Protein AF-A0A932JIT7-F1 (afdb_monomer_lite)

Structure (mmCIF, N/CA/C/O backbone):
data_AF-A0A932JIT7-F1
#
_entry.id   AF-A0A932JIT7-F1
#
loop_
_atom_site.group_PDB
_atom_site.id
_atom_site.type_symbol
_atom_site.label_atom_id
_atom_site.label_alt_id
_atom_site.label_comp_id
_atom_site.label_asym_id
_atom_site.label_entity_id
_atom_site.label_seq_id
_atom_site.pdbx_PDB_ins_code
_atom_site.Cartn_x
_atom_site.Cartn_y
_atom_site.Cartn_z
_atom_site.occupancy
_atom_site.B_iso_or_equiv
_atom_site.auth_seq_id
_atom_site.auth_comp_id
_atom_site.auth_asym_id
_atom_site.auth_atom_id
_atom_site.pdbx_PDB_model_num
ATOM 1 N N . ILE A 1 1 ? -23.207 15.702 46.914 1.00 56.16 1 ILE A N 1
ATOM 2 C CA . ILE A 1 1 ? -24.362 15.352 46.054 1.00 56.16 1 ILE A CA 1
ATOM 3 C C . ILE A 1 1 ? -25.581 15.751 46.853 1.00 56.16 1 ILE A C 1
ATOM 5 O O . ILE A 1 1 ? -25.692 15.293 47.988 1.00 56.16 1 ILE A O 1
ATOM 9 N N . ASP A 1 2 ? -26.406 16.644 46.310 1.00 65.69 2 ASP A N 1
ATOM 10 C CA . ASP A 1 2 ? -27.644 17.077 46.960 1.00 65.69 2 ASP A CA 1
ATOM 11 C C . ASP A 1 2 ? -28.546 15.870 47.266 1.00 65.69 2 ASP A C 1
ATOM 13 O O . ASP A 1 2 ? -28.471 14.859 46.562 1.00 65.69 2 ASP A O 1
ATOM 17 N N . PRO A 1 3 ? -29.384 15.928 48.313 1.00 73.50 3 PRO A N 1
ATOM 18 C CA . PRO A 1 3 ? -30.287 14.833 48.638 1.00 73.50 3 PRO A CA 1
ATOM 19 C C . PRO A 1 3 ? -31.198 14.494 47.449 1.00 73.50 3 PRO A C 1
ATOM 21 O O . PRO A 1 3 ? -31.881 15.358 46.900 1.00 73.50 3 PRO A O 1
ATOM 24 N N . ILE A 1 4 ? -31.223 13.214 47.073 1.00 81.94 4 ILE A N 1
ATOM 25 C CA . ILE A 1 4 ? -32.018 12.703 45.949 1.00 81.94 4 ILE A CA 1
ATOM 26 C C . ILE A 1 4 ? -33.285 12.059 46.506 1.00 81.94 4 ILE A C 1
ATOM 28 O O . ILE A 1 4 ? -33.237 11.294 47.470 1.00 81.94 4 ILE A O 1
ATOM 32 N N . THR A 1 5 ? -34.428 12.346 45.889 1.00 85.00 5 THR A N 1
ATOM 33 C CA . THR A 1 5 ? -35.681 11.637 46.172 1.00 85.00 5 THR A CA 1
ATOM 34 C C . THR A 1 5 ? -35.945 10.651 45.051 1.00 85.00 5 THR A C 1
ATOM 36 O O . THR A 1 5 ? -36.038 11.069 43.905 1.00 85.00 5 THR A O 1
ATOM 39 N N . ILE A 1 6 ? -36.078 9.368 45.388 1.00 83.62 6 ILE A N 1
ATOM 40 C CA . ILE A 1 6 ? -36.424 8.314 44.429 1.00 83.62 6 ILE A CA 1
ATOM 41 C C . ILE A 1 6 ? -37.890 7.939 44.629 1.00 83.62 6 ILE A C 1
ATOM 43 O O . ILE A 1 6 ? -38.277 7.431 45.691 1.00 83.62 6 ILE A O 1
ATOM 47 N N . LEU A 1 7 ? -38.716 8.188 43.619 1.00 87.62 7 LEU A N 1
ATOM 48 C CA . LEU A 1 7 ? -40.130 7.834 43.608 1.00 87.62 7 LEU A CA 1
ATOM 49 C C . LEU A 1 7 ? -40.313 6.314 43.537 1.00 87.62 7 LEU A C 1
ATOM 51 O O . LEU A 1 7 ? -39.425 5.568 43.132 1.00 87.62 7 LEU A O 1
ATOM 55 N N . THR A 1 8 ? -41.479 5.825 43.954 1.00 82.94 8 THR A N 1
ATOM 56 C CA . THR A 1 8 ? -41.799 4.392 43.903 1.00 82.94 8 THR A CA 1
ATOM 57 C C . THR A 1 8 ? -41.650 3.845 42.481 1.00 82.94 8 THR A C 1
ATOM 59 O O . THR A 1 8 ? -42.226 4.393 41.545 1.00 82.94 8 THR A O 1
ATOM 62 N N . ASN A 1 9 ? -40.904 2.743 42.333 1.00 79.19 9 ASN A N 1
ATOM 63 C CA . ASN A 1 9 ? -40.548 2.095 41.062 1.00 79.19 9 ASN A CA 1
ATOM 64 C C . ASN A 1 9 ? -39.703 2.926 40.085 1.00 79.19 9 ASN A C 1
ATOM 66 O O . ASN A 1 9 ? -39.448 2.456 38.975 1.00 79.19 9 ASN A O 1
ATOM 70 N N . GLU A 1 10 ? -39.233 4.107 40.479 1.00 82.81 10 GLU A N 1
ATOM 71 C CA . GLU A 1 10 ? -38.312 4.889 39.663 1.00 82.81 10 GLU A CA 1
ATOM 72 C C . GLU A 1 10 ? -36.955 4.183 39.549 1.00 82.81 10 GLU A C 1
ATOM 74 O O . GLU A 1 10 ? -36.464 3.591 40.516 1.00 82.81 10 GLU A O 1
ATOM 79 N N . LEU A 1 11 ? -36.376 4.242 38.347 1.00 78.69 11 LEU A N 1
ATOM 80 C CA . LEU A 1 11 ? -35.044 3.741 38.030 1.00 78.69 11 LEU A CA 1
ATOM 81 C C . LEU A 1 11 ? -34.117 4.924 37.784 1.00 78.69 11 LEU A C 1
ATOM 83 O O . LEU A 1 11 ? -34.310 5.670 36.826 1.00 78.69 11 LEU A O 1
ATOM 87 N N . ILE A 1 12 ? -33.087 5.057 38.613 1.00 82.06 12 ILE A N 1
ATOM 88 C CA . ILE A 1 12 ? -32.042 6.063 38.428 1.00 82.06 12 ILE A CA 1
ATOM 89 C C . ILE A 1 12 ? -30.776 5.359 37.933 1.00 82.06 12 ILE A C 1
ATOM 91 O O . ILE A 1 12 ? -30.294 4.453 38.619 1.00 82.06 12 ILE A O 1
ATOM 95 N N . PRO A 1 13 ? -30.230 5.722 36.760 1.00 79.69 13 PRO A N 1
ATOM 96 C CA . PRO A 1 13 ? -28.989 5.135 36.272 1.00 79.69 13 PRO A CA 1
ATOM 97 C C . PRO A 1 13 ? -27.811 5.567 37.154 1.00 79.69 13 PRO A C 1
ATOM 99 O O . PRO A 1 13 ? -27.634 6.751 37.427 1.00 79.69 13 PRO A O 1
ATOM 102 N N . LEU A 1 14 ? -27.003 4.598 37.584 1.00 79.38 14 LEU A N 1
ATOM 103 C CA . LEU A 1 14 ? -25.716 4.836 38.246 1.00 79.38 14 LEU A CA 1
ATOM 104 C C . LEU A 1 14 ? -24.540 4.684 37.287 1.00 79.38 14 LEU A C 1
ATOM 106 O O . LEU A 1 14 ? -23.549 5.397 37.412 1.00 79.38 14 LEU A O 1
ATOM 110 N N . LEU A 1 15 ? -24.640 3.735 36.356 1.00 79.94 15 LEU A N 1
ATOM 111 C CA . LEU A 1 15 ? -23.608 3.446 35.370 1.00 79.94 15 LEU A CA 1
ATOM 112 C C . LEU A 1 15 ? -24.259 2.994 34.063 1.00 79.94 15 LEU A C 1
ATOM 114 O O . LEU A 1 15 ? -25.175 2.169 34.080 1.00 79.94 15 LEU A O 1
ATOM 118 N N . ASP A 1 16 ? -23.754 3.510 32.947 1.00 79.25 16 ASP A N 1
ATOM 119 C CA . ASP A 1 16 ? -24.083 3.063 31.596 1.00 79.25 16 ASP A CA 1
ATOM 120 C C . ASP A 1 16 ? -22.784 2.773 30.848 1.00 79.25 16 ASP A C 1
ATOM 122 O O . ASP A 1 16 ? -21.983 3.674 30.608 1.00 79.25 16 ASP A O 1
ATOM 126 N N . THR A 1 17 ? -22.564 1.504 30.522 1.00 71.75 17 THR A N 1
ATOM 127 C CA . THR A 1 17 ? -21.383 1.033 29.797 1.00 71.75 17 THR A CA 1
ATOM 128 C C . THR A 1 17 ? -21.705 0.623 28.367 1.00 71.75 17 THR A C 1
ATOM 130 O O . THR A 1 17 ? -20.862 0.026 27.705 1.00 71.75 17 THR A O 1
ATOM 133 N N . SER A 1 18 ? -22.899 0.945 27.860 1.00 72.88 18 SER A N 1
ATOM 134 C CA . SER A 1 18 ? -23.340 0.537 26.518 1.00 72.88 18 SER A CA 1
ATOM 135 C C . SER A 1 18 ? -22.391 0.940 25.379 1.00 72.88 18 SER A C 1
ATOM 137 O O . SER A 1 18 ? -22.376 0.263 24.358 1.00 72.88 18 SER A O 1
ATOM 139 N N . SER A 1 19 ? -21.571 1.982 25.553 1.00 69.38 19 SER A N 1
ATOM 140 C CA . SER A 1 19 ? -20.552 2.412 24.583 1.00 69.38 19 SER A CA 1
ATOM 141 C C . SER A 1 19 ? -19.166 1.780 24.766 1.00 69.38 19 SER A C 1
ATOM 143 O O . SER A 1 19 ? -18.303 1.979 23.918 1.00 69.38 19 SER A O 1
ATOM 145 N N . ILE A 1 20 ? -18.927 1.072 25.873 1.00 64.25 20 ILE A N 1
ATOM 146 C CA . ILE A 1 20 ? -17.602 0.552 26.266 1.00 64.25 20 ILE A CA 1
ATOM 147 C C . ILE A 1 20 ? -17.605 -0.984 26.328 1.00 64.25 20 ILE A C 1
ATOM 149 O O . ILE A 1 20 ? -16.555 -1.611 26.239 1.00 64.25 20 ILE A O 1
ATOM 153 N N . GLY A 1 21 ? -18.783 -1.600 26.450 1.00 72.75 21 GLY A N 1
ATOM 154 C CA . GLY A 1 21 ? -18.964 -3.047 26.399 1.00 72.75 21 GLY A CA 1
ATOM 155 C C . GLY A 1 21 ? -19.732 -3.599 27.595 1.00 72.75 21 GLY A C 1
ATOM 156 O O . GLY A 1 21 ? -20.295 -2.869 28.419 1.00 72.75 21 GLY A O 1
ATOM 157 N N . ASN A 1 22 ? -19.757 -4.926 27.680 1.00 79.94 22 ASN A N 1
ATOM 158 C CA . ASN A 1 22 ? -20.476 -5.653 28.719 1.00 79.94 22 ASN A CA 1
ATOM 159 C C . ASN A 1 22 ? -19.552 -5.971 29.898 1.00 79.94 22 ASN A C 1
ATOM 161 O O . ASN A 1 22 ? -18.419 -6.417 29.721 1.00 79.94 22 ASN A O 1
ATOM 165 N N . LEU A 1 23 ? -20.050 -5.786 31.116 1.00 77.94 23 LEU A N 1
ATOM 166 C CA . LEU A 1 23 ? -19.385 -6.248 32.330 1.00 77.94 23 LEU A CA 1
ATOM 167 C C . LEU A 1 23 ? -19.520 -7.776 32.420 1.00 77.94 23 LEU A C 1
ATOM 169 O O . LEU A 1 23 ? -20.585 -8.310 32.115 1.00 77.94 23 LEU A O 1
ATOM 173 N N . THR A 1 24 ? -18.450 -8.467 32.824 1.00 76.56 24 THR A N 1
ATOM 174 C CA . THR A 1 24 ? -18.420 -9.905 33.173 1.00 76.56 24 THR A CA 1
ATOM 175 C C . THR A 1 24 ? -18.514 -10.143 34.671 1.00 76.56 24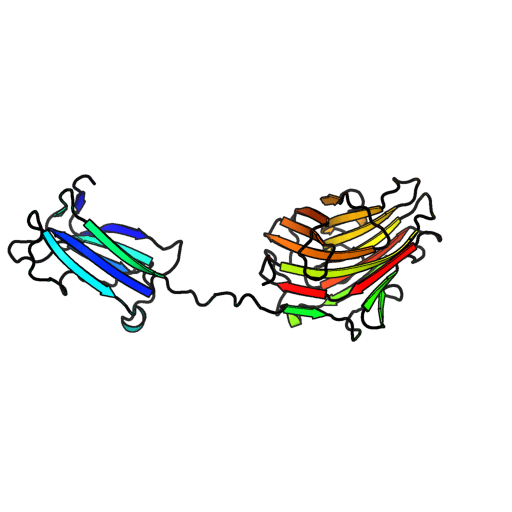 THR A C 1
ATOM 177 O O . THR A 1 24 ? -18.965 -11.205 35.098 1.00 76.56 24 THR A O 1
ATOM 180 N N . SER A 1 25 ? -18.143 -9.140 35.464 1.00 77.88 25 SER A N 1
ATOM 181 C CA . SER A 1 25 ? -18.375 -9.118 36.902 1.00 77.88 25 SER A CA 1
ATOM 182 C C . SER A 1 25 ? -18.680 -7.706 37.382 1.00 77.88 25 SER A C 1
ATOM 184 O O . SER A 1 25 ? -18.217 -6.720 36.802 1.00 77.88 25 SER A O 1
ATOM 186 N N . VAL A 1 26 ? -19.466 -7.616 38.449 1.00 78.75 26 VAL A N 1
ATOM 187 C CA . VAL A 1 26 ? -19.819 -6.364 39.121 1.00 78.75 26 VAL A CA 1
ATOM 188 C C . VAL A 1 26 ? -19.795 -6.612 40.615 1.00 78.75 26 VAL A C 1
ATOM 190 O O . VAL A 1 26 ? -20.398 -7.568 41.087 1.00 78.75 26 VAL A O 1
ATOM 193 N N . SER A 1 27 ? -19.142 -5.734 41.362 1.00 80.88 27 SER A N 1
ATOM 194 C CA . SER A 1 27 ? -19.243 -5.642 42.810 1.00 80.88 27 SER A CA 1
ATOM 195 C C . SER A 1 27 ? -19.750 -4.262 43.194 1.00 80.88 27 SER A C 1
ATOM 197 O O . SER A 1 27 ? -19.338 -3.238 42.641 1.00 80.88 27 SER A O 1
ATOM 199 N N . VAL A 1 28 ? -20.677 -4.252 44.140 1.00 79.88 28 VAL A N 1
ATOM 200 C CA . VAL A 1 28 ? -21.346 -3.062 44.636 1.00 79.88 28 VAL A CA 1
ATOM 201 C C . VAL A 1 28 ? -21.129 -2.986 46.133 1.00 79.88 28 VAL A C 1
ATOM 203 O O . VAL A 1 28 ? -21.305 -3.971 46.843 1.00 79.88 28 VAL A O 1
ATOM 206 N N . THR A 1 29 ? -20.780 -1.804 46.627 1.00 80.56 29 THR A N 1
ATOM 207 C CA . THR A 1 29 ? -20.814 -1.493 48.058 1.00 80.56 29 THR A CA 1
ATOM 208 C C . THR A 1 29 ? -21.541 -0.175 48.263 1.00 80.56 29 THR A C 1
ATOM 210 O O . THR A 1 29 ? -21.173 0.827 47.657 1.00 80.56 29 THR A O 1
ATOM 213 N N . ALA A 1 30 ? -22.580 -0.151 49.094 1.00 78.19 30 ALA A N 1
ATOM 214 C CA . ALA A 1 30 ? -23.419 1.028 49.280 1.00 78.19 30 ALA A CA 1
ATOM 215 C C . ALA A 1 30 ? -23.887 1.209 50.727 1.00 78.19 30 ALA A C 1
ATOM 217 O O . ALA A 1 30 ? -24.201 0.239 51.407 1.00 78.19 30 ALA A O 1
ATOM 218 N N . ASN A 1 31 ? -24.024 2.463 51.166 1.00 78.94 31 ASN A N 1
ATOM 219 C CA . ASN A 1 31 ? -24.672 2.811 52.437 1.00 78.94 31 ASN A CA 1
ATOM 220 C C . ASN A 1 31 ? -26.077 3.355 52.169 1.00 78.94 31 ASN A C 1
ATOM 222 O O . ASN A 1 31 ? -26.249 4.551 51.949 1.00 78.94 31 ASN A O 1
ATOM 226 N N . LEU A 1 32 ? -27.087 2.487 52.154 1.00 78.25 32 LEU A N 1
ATOM 227 C CA . LEU A 1 32 ? -28.440 2.844 51.711 1.00 78.25 32 LEU A CA 1
ATOM 228 C C . LEU A 1 32 ? -29.384 3.126 52.889 1.00 78.25 32 LEU A C 1
ATOM 230 O O . LEU A 1 32 ? -29.253 2.483 53.928 1.00 78.25 32 LEU A O 1
ATOM 234 N N . PRO A 1 33 ? -30.375 4.028 52.750 1.00 76.75 33 PRO A N 1
ATOM 235 C CA . PRO A 1 33 ? -31.429 4.190 53.750 1.00 76.75 33 PRO A CA 1
ATOM 236 C C . PRO A 1 33 ? -32.161 2.869 54.015 1.00 76.75 33 PRO A C 1
ATOM 238 O O . PRO A 1 33 ? -32.627 2.210 53.076 1.00 76.75 33 PRO A O 1
ATOM 241 N N . CYS A 1 34 ? -32.309 2.507 55.287 1.00 74.19 34 CYS A N 1
ATOM 242 C CA . CYS A 1 34 ? -33.070 1.330 55.690 1.00 74.19 34 CYS A CA 1
ATOM 243 C C . CYS A 1 34 ? -34.268 1.667 56.573 1.00 74.19 34 CYS A C 1
ATOM 245 O O . CYS A 1 34 ? -34.422 2.778 57.082 1.00 74.19 34 CYS A O 1
ATOM 247 N N . ASP A 1 35 ? -35.196 0.721 56.661 1.00 72.12 35 ASP A N 1
ATOM 248 C CA . ASP A 1 35 ? -36.355 0.830 57.534 1.00 72.12 35 ASP A CA 1
ATOM 249 C C . ASP A 1 35 ? -36.046 0.409 58.982 1.00 72.12 35 ASP A C 1
ATOM 251 O O . ASP A 1 35 ? -34.917 0.090 59.355 1.00 72.12 35 ASP A O 1
ATOM 255 N N . THR A 1 36 ? -37.078 0.408 59.826 1.00 69.19 36 THR A N 1
ATOM 256 C CA . THR A 1 36 ? -36.990 -0.011 61.233 1.00 69.19 36 THR A CA 1
ATOM 257 C C . THR A 1 36 ? -36.647 -1.490 61.413 1.00 69.19 36 THR A C 1
ATOM 259 O O . THR A 1 36 ? -36.262 -1.891 62.508 1.00 69.19 36 THR A O 1
ATOM 262 N N . SER A 1 37 ? -36.789 -2.291 60.357 1.00 67.69 37 SER A N 1
ATOM 263 C CA . SER A 1 37 ? -36.413 -3.704 60.297 1.00 67.69 37 SER A CA 1
ATOM 264 C C . SER A 1 37 ? -35.006 -3.900 59.719 1.00 67.69 37 SER A C 1
ATOM 266 O O . SER A 1 37 ? -34.580 -5.036 59.532 1.00 67.69 37 SER A O 1
ATOM 268 N N . ASN A 1 38 ? -34.277 -2.802 59.487 1.00 65.19 38 ASN A N 1
ATOM 269 C CA . ASN A 1 38 ? -32.959 -2.745 58.865 1.00 65.19 38 ASN A CA 1
ATOM 270 C C . ASN A 1 38 ? -32.905 -3.331 57.444 1.00 65.19 38 ASN A C 1
ATOM 272 O O . ASN A 1 38 ? -31.854 -3.783 56.996 1.00 65.19 38 ASN A O 1
ATOM 276 N N . VAL A 1 39 ? -34.021 -3.299 56.716 1.00 67.69 39 VAL A N 1
ATOM 277 C CA . VAL A 1 39 ? -34.068 -3.722 55.314 1.00 67.69 39 VAL A CA 1
ATOM 278 C C . VAL A 1 39 ? -33.879 -2.493 54.418 1.00 67.69 39 VAL A C 1
ATOM 280 O O . VAL A 1 39 ? -34.538 -1.467 54.639 1.00 67.69 39 VAL A O 1
ATOM 283 N N . PRO A 1 40 ? -32.991 -2.538 53.405 1.00 68.12 40 PRO A N 1
ATOM 284 C CA . PRO A 1 40 ? -32.869 -1.454 52.437 1.00 68.12 40 PRO A CA 1
ATOM 285 C C . PRO A 1 40 ? -34.192 -1.227 51.694 1.00 68.12 40 PRO A C 1
ATOM 287 O O . PRO A 1 40 ? -34.761 -2.150 51.115 1.00 68.12 40 PRO A O 1
ATOM 290 N N . LYS A 1 41 ? -34.673 0.022 51.641 1.00 71.75 41 LYS A N 1
ATOM 291 C CA . LYS A 1 41 ? -35.865 0.376 50.829 1.00 71.75 41 LYS A CA 1
ATOM 292 C C . LYS A 1 41 ? -35.559 0.474 49.330 1.00 71.75 41 LYS A C 1
ATOM 294 O O . LYS A 1 41 ? -36.452 0.591 48.487 1.00 71.75 41 LYS A O 1
ATOM 299 N N . ILE A 1 42 ? -34.273 0.451 49.009 1.00 74.94 42 ILE A N 1
ATOM 300 C CA . ILE A 1 42 ? -33.711 0.655 47.689 1.00 74.94 42 ILE A CA 1
ATOM 301 C C . ILE A 1 42 ? -32.949 -0.605 47.277 1.00 74.94 42 ILE A C 1
ATOM 303 O O . ILE A 1 42 ? -32.165 -1.141 48.063 1.00 74.94 42 ILE A O 1
ATOM 307 N N . LYS A 1 43 ? -33.145 -1.024 46.025 1.00 75.94 43 LYS A N 1
ATOM 308 C CA . LYS A 1 43 ? -32.378 -2.083 45.366 1.00 75.94 43 LYS A CA 1
ATOM 309 C C . LYS A 1 43 ? -31.413 -1.506 44.342 1.00 75.94 43 LYS A C 1
ATOM 311 O O . LYS A 1 43 ? -31.743 -0.531 43.670 1.00 75.94 43 LYS A O 1
ATOM 316 N N . ILE A 1 44 ? -30.242 -2.120 44.212 1.00 74.81 44 ILE A N 1
ATOM 317 C CA . ILE A 1 44 ? -29.312 -1.855 43.111 1.00 74.81 44 ILE A CA 1
ATOM 318 C C . ILE A 1 44 ? -29.482 -2.987 42.115 1.00 74.81 44 ILE A C 1
ATOM 320 O O . ILE A 1 44 ? -29.367 -4.138 42.497 1.00 74.81 44 ILE A O 1
ATOM 324 N N . ILE A 1 45 ? -29.799 -2.662 40.867 1.00 75.62 45 ILE A N 1
ATOM 325 C CA . ILE A 1 45 ? -30.125 -3.629 39.821 1.00 75.62 45 ILE A CA 1
ATOM 326 C C . ILE A 1 45 ? -29.104 -3.477 38.702 1.00 75.62 45 ILE A C 1
ATOM 328 O O . ILE A 1 45 ? -28.906 -2.375 38.197 1.00 75.62 45 ILE A O 1
ATOM 332 N N . ALA A 1 46 ? -28.497 -4.580 38.281 1.00 73.06 46 ALA A N 1
ATOM 333 C CA . ALA A 1 46 ? -27.609 -4.631 37.125 1.00 73.06 46 ALA A CA 1
ATOM 334 C C . ALA A 1 46 ? -28.277 -5.429 35.993 1.00 73.06 46 ALA A C 1
ATOM 336 O O . ALA A 1 46 ? -28.890 -6.456 36.270 1.00 73.06 46 ALA A O 1
ATOM 337 N N . GLY A 1 47 ? -28.200 -4.967 34.741 1.00 71.25 47 GLY A N 1
ATOM 338 C CA . GLY A 1 47 ? -28.834 -5.653 33.605 1.00 71.25 47 GLY A CA 1
ATOM 339 C C . GLY A 1 47 ? -28.674 -4.942 32.257 1.00 71.25 47 GLY A C 1
ATOM 340 O O . GLY A 1 47 ? -27.771 -4.119 32.089 1.00 71.25 47 GLY A O 1
ATOM 341 N N . ILE A 1 48 ? -29.563 -5.269 31.307 1.00 66.38 48 ILE A N 1
ATOM 342 C CA . ILE A 1 48 ? -29.641 -4.677 29.958 1.00 66.38 48 ILE A CA 1
ATOM 343 C C . ILE A 1 48 ? -30.875 -3.774 29.860 1.00 66.38 48 ILE A C 1
ATOM 345 O O . ILE A 1 48 ? -31.937 -4.077 30.412 1.00 66.38 48 ILE A O 1
ATOM 349 N N . LEU A 1 49 ? -30.763 -2.664 29.127 1.00 56.69 49 LEU A N 1
ATOM 350 C CA . LEU A 1 49 ? -31.893 -1.779 28.849 1.00 56.69 49 LEU A CA 1
ATOM 351 C C . LEU A 1 49 ? -33.060 -2.548 28.195 1.00 56.69 49 LEU A C 1
ATOM 353 O O . LEU A 1 49 ? -32.895 -3.168 27.151 1.00 56.69 49 LEU A O 1
ATOM 357 N N . GLY A 1 50 ? -34.246 -2.494 28.808 1.00 56.66 50 GLY A N 1
ATOM 358 C CA . GLY A 1 50 ? -35.459 -3.152 28.300 1.00 56.66 50 GLY A CA 1
ATOM 359 C C . GLY A 1 50 ? -35.685 -4.585 28.796 1.00 56.66 50 GLY A C 1
ATOM 360 O O . GLY A 1 50 ? -36.780 -5.109 28.607 1.00 56.66 50 GLY A O 1
ATOM 361 N N . ASN A 1 51 ? -34.713 -5.192 29.488 1.00 59.22 51 ASN A N 1
ATOM 362 C CA . ASN A 1 51 ? -34.869 -6.491 30.141 1.00 59.22 51 ASN A CA 1
ATOM 363 C C . ASN A 1 51 ? -34.270 -6.435 31.556 1.00 59.22 51 ASN A C 1
ATOM 365 O O . ASN A 1 51 ? -33.092 -6.713 31.775 1.00 59.22 51 ASN A O 1
ATOM 369 N N . THR A 1 52 ? -35.074 -6.002 32.531 1.00 54.31 52 THR A N 1
ATOM 370 C CA . THR A 1 52 ? -34.649 -5.918 33.935 1.00 54.31 52 THR A CA 1
ATOM 371 C C . THR A 1 52 ? -34.739 -7.291 34.600 1.00 54.31 52 THR A C 1
ATOM 373 O O . THR A 1 52 ? -35.653 -7.549 35.385 1.00 54.31 52 THR A O 1
ATOM 376 N N . THR A 1 53 ? -33.809 -8.190 34.298 1.00 57.59 53 THR A N 1
ATOM 377 C CA . THR A 1 53 ? -33.502 -9.305 35.202 1.00 57.59 53 THR A CA 1
ATOM 378 C C . THR A 1 53 ? -32.776 -8.736 36.420 1.00 57.59 53 THR A C 1
ATOM 380 O O . THR A 1 53 ? -31.749 -8.082 36.270 1.00 57.59 53 THR A O 1
ATOM 383 N N . ASN A 1 54 ? -33.328 -8.915 37.624 1.00 61.06 54 ASN A N 1
ATOM 384 C CA . ASN A 1 54 ? -32.654 -8.505 38.860 1.00 61.06 54 ASN A CA 1
ATOM 385 C C . ASN A 1 54 ? -31.489 -9.461 39.115 1.00 61.06 54 ASN A C 1
ATOM 387 O O . ASN A 1 54 ? -31.738 -10.635 39.376 1.00 61.06 54 ASN A O 1
ATOM 391 N N . VAL A 1 55 ? -30.252 -8.973 39.030 1.00 59.28 55 VAL A N 1
ATOM 392 C CA . VAL A 1 55 ? -29.068 -9.821 39.258 1.00 59.28 55 VAL A CA 1
ATOM 393 C C . VAL A 1 55 ? -28.365 -9.514 40.578 1.00 59.28 55 VAL A C 1
ATOM 395 O O . VAL A 1 55 ? -27.861 -10.420 41.223 1.00 59.28 55 VAL A O 1
ATOM 398 N N . ILE A 1 56 ? -28.376 -8.250 40.997 1.00 64.38 56 ILE A N 1
ATOM 399 C CA . ILE A 1 56 ? -27.925 -7.813 42.322 1.00 64.38 56 ILE A CA 1
ATOM 400 C C . ILE A 1 56 ? -29.196 -7.532 43.120 1.00 64.38 56 ILE A C 1
ATOM 402 O O . ILE A 1 56 ? -30.070 -6.802 42.642 1.00 64.38 56 ILE A O 1
ATOM 406 N N . ASP A 1 57 ? -29.358 -8.148 44.289 1.00 63.38 57 ASP A N 1
ATOM 407 C CA . ASP A 1 57 ? -30.511 -7.904 45.157 1.00 63.38 57 ASP A CA 1
ATOM 408 C C . ASP A 1 57 ? -30.024 -7.534 46.551 1.00 63.38 57 ASP A C 1
ATOM 410 O O . ASP A 1 57 ? -29.573 -8.369 47.326 1.00 63.38 57 ASP A O 1
ATOM 414 N N . SER A 1 58 ? -30.202 -6.264 46.915 1.00 59.22 58 SER A N 1
ATOM 415 C CA . SER A 1 58 ? -29.758 -5.760 48.213 1.00 59.22 58 SER A CA 1
ATOM 416 C C . SER A 1 58 ? -30.460 -6.332 49.436 1.00 59.22 58 SER A C 1
ATOM 418 O O . SER A 1 58 ? -30.109 -5.979 50.562 1.00 59.22 58 SER A O 1
ATOM 420 N N . SER A 1 59 ? -31.426 -7.227 49.236 1.00 57.94 59 SER A N 1
ATOM 421 C CA . SER A 1 59 ? -32.073 -7.967 50.313 1.00 57.94 59 SER A CA 1
ATOM 422 C C . SER A 1 59 ? -31.327 -9.229 50.773 1.00 57.94 59 SER A C 1
ATOM 424 O O . SER A 1 59 ? -31.668 -9.717 51.850 1.00 57.94 59 SER A O 1
ATOM 426 N N . SER A 1 60 ? -30.326 -9.747 50.038 1.00 53.94 60 SER A N 1
ATOM 427 C CA . SER A 1 60 ? -29.604 -10.982 50.417 1.00 53.94 60 SER A CA 1
ATOM 428 C C . SER A 1 60 ? -28.391 -10.765 51.326 1.00 53.94 60 SER A C 1
ATOM 430 O O . SER A 1 60 ? -28.169 -11.573 52.225 1.00 53.94 60 SER A O 1
ATOM 432 N N . ASP A 1 61 ? -27.644 -9.672 51.148 1.00 53.41 61 ASP A N 1
ATOM 433 C CA . ASP A 1 61 ? -26.316 -9.488 51.763 1.00 53.41 61 ASP A CA 1
ATOM 434 C C . ASP A 1 61 ? -26.254 -8.304 52.733 1.00 53.41 61 ASP A C 1
ATOM 436 O O . ASP A 1 61 ? -25.394 -7.417 52.686 1.00 53.41 61 ASP A O 1
ATOM 440 N N . TYR A 1 62 ? -27.213 -8.288 53.656 1.00 57.62 62 TYR A N 1
ATOM 441 C CA . TYR A 1 62 ? -27.215 -7.350 54.767 1.00 57.62 62 TYR A CA 1
ATOM 442 C C . TYR A 1 62 ? -26.210 -7.780 55.847 1.00 57.62 62 TYR A C 1
ATOM 444 O O . TYR A 1 62 ? -26.319 -8.849 56.443 1.00 57.62 62 TYR A O 1
ATOM 452 N N . THR A 1 63 ? -25.250 -6.909 56.164 1.00 56.69 63 THR A N 1
ATOM 453 C CA . THR A 1 63 ? -24.181 -7.205 57.140 1.00 56.69 63 THR A CA 1
ATOM 454 C C . THR A 1 63 ? -24.590 -7.027 58.613 1.00 56.69 63 THR A C 1
ATOM 456 O O . THR A 1 63 ? -23.732 -7.090 59.492 1.00 56.69 63 THR A O 1
ATOM 459 N N . ASN A 1 64 ? -25.872 -6.777 58.930 1.00 59.47 64 ASN A N 1
ATOM 460 C CA . ASN A 1 64 ? -26.345 -6.432 60.287 1.00 59.47 64 ASN A CA 1
ATOM 461 C C . ASN A 1 64 ? -25.664 -5.202 60.919 1.00 59.47 64 ASN A C 1
ATOM 463 O O . ASN A 1 64 ? -25.787 -4.964 62.122 1.00 59.47 64 ASN A O 1
ATOM 467 N N . SER A 1 65 ? -24.969 -4.388 60.121 1.00 59.03 65 SER A N 1
ATOM 468 C CA . SER A 1 65 ? -24.285 -3.189 60.590 1.00 59.03 65 SER A CA 1
ATOM 469 C C . SER A 1 65 ? -25.084 -1.934 60.221 1.00 59.03 65 SER A C 1
ATOM 471 O O . SER A 1 65 ? -25.408 -1.691 59.055 1.00 59.03 65 SER A O 1
ATOM 473 N N . LYS A 1 66 ? -25.449 -1.137 61.236 1.00 62.34 66 LYS A N 1
ATOM 474 C CA . LYS A 1 66 ? -25.963 0.222 61.028 1.00 62.34 66 LYS A CA 1
ATOM 475 C C . LYS A 1 66 ? -24.783 1.138 60.732 1.00 62.34 66 LYS A C 1
ATOM 477 O O . LYS A 1 66 ? -23.920 1.339 61.587 1.00 62.34 66 LYS A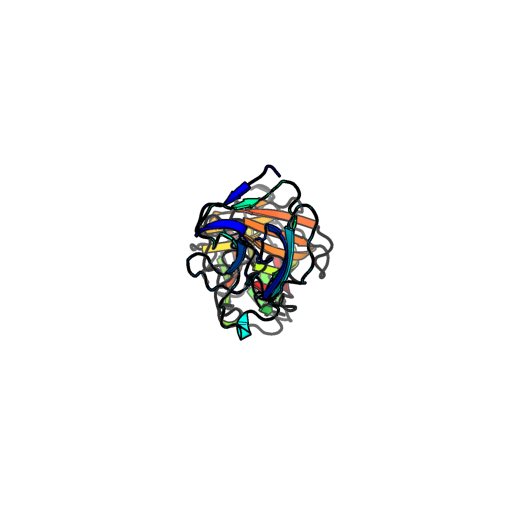 O 1
ATOM 482 N N . GLY A 1 67 ? -24.761 1.685 59.526 1.00 63.56 67 GL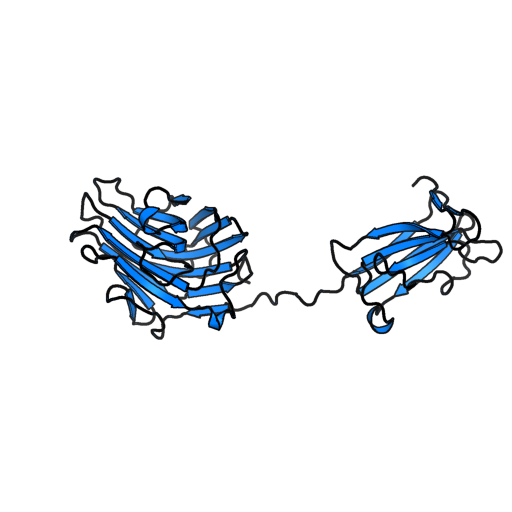Y A N 1
ATOM 483 C CA . GLY A 1 67 ? -23.867 2.768 59.161 1.00 63.56 67 GLY A CA 1
ATOM 484 C C . GLY A 1 67 ? -24.287 4.089 59.819 1.00 63.56 67 GLY A C 1
ATOM 485 O O . GLY A 1 67 ? -25.325 4.179 60.484 1.00 63.56 67 GLY A O 1
ATOM 486 N N . PRO A 1 68 ? -23.499 5.157 59.634 1.00 62.81 68 PRO A N 1
ATOM 487 C CA . PRO A 1 68 ? -23.889 6.498 60.052 1.00 62.81 68 PRO A CA 1
ATOM 488 C C . PRO A 1 68 ? -25.244 6.907 59.445 1.00 62.81 68 PRO A C 1
ATOM 490 O O . PRO A 1 68 ? -25.554 6.541 58.311 1.00 62.81 68 PRO A O 1
ATOM 493 N N . ARG A 1 69 ? -26.020 7.727 60.170 1.00 67.19 69 ARG A N 1
ATOM 494 C CA . ARG A 1 69 ? -27.265 8.362 59.677 1.00 67.19 69 ARG A CA 1
ATOM 495 C C . ARG A 1 69 ? -28.380 7.378 59.262 1.00 67.19 69 ARG A C 1
ATOM 497 O O . ARG A 1 69 ? -29.042 7.611 58.257 1.00 67.19 69 ARG A O 1
ATOM 504 N N . ASP A 1 70 ? -28.578 6.299 60.023 1.00 71.06 70 ASP A N 1
ATOM 505 C CA . ASP A 1 70 ? -29.621 5.280 59.776 1.00 71.06 70 ASP A CA 1
ATOM 506 C C . ASP A 1 70 ? -29.543 4.633 58.379 1.00 71.06 70 ASP A C 1
ATOM 508 O O . ASP A 1 70 ? -30.550 4.318 57.739 1.00 71.06 70 ASP A O 1
ATOM 512 N N . THR A 1 71 ? -28.314 4.425 57.906 1.00 73.00 71 THR A N 1
ATOM 513 C CA . THR A 1 71 ? -28.038 3.673 56.680 1.00 73.00 71 THR A CA 1
ATOM 514 C C . THR A 1 71 ? -27.648 2.232 56.996 1.00 73.00 71 THR A C 1
ATOM 516 O O . THR A 1 71 ? -27.147 1.918 58.077 1.00 73.00 71 THR A O 1
ATOM 519 N N . CYS A 1 72 ? -27.872 1.345 56.039 1.00 73.62 72 CYS A N 1
ATOM 520 C CA . CYS A 1 72 ? -27.479 -0.049 56.075 1.00 73.62 72 CYS A CA 1
ATOM 521 C C . CYS A 1 72 ? -26.388 -0.279 55.027 1.00 73.62 72 CYS A C 1
ATOM 523 O O . CYS A 1 72 ? -26.525 0.158 53.880 1.00 73.62 72 CYS A O 1
ATOM 525 N N . VAL A 1 73 ? -25.299 -0.934 55.441 1.00 74.25 73 VAL A N 1
ATOM 526 C CA . VAL A 1 73 ? -24.187 -1.269 54.544 1.00 74.25 73 VAL A CA 1
ATOM 527 C C . VAL A 1 73 ? -24.564 -2.507 53.741 1.00 74.25 73 VAL A C 1
ATOM 529 O O . VAL A 1 73 ? -24.820 -3.573 54.309 1.00 74.25 73 VAL A O 1
ATOM 532 N N . PHE A 1 74 ? -24.589 -2.340 52.427 1.00 72.88 74 PHE A N 1
ATOM 533 C CA . PHE A 1 74 ? -24.859 -3.370 51.442 1.00 72.88 74 PHE A CA 1
ATOM 534 C C . PHE A 1 74 ? -23.585 -3.668 50.659 1.00 72.88 74 PHE A C 1
ATOM 536 O O . PHE A 1 74 ? -22.980 -2.739 50.124 1.00 72.88 74 PHE A O 1
ATOM 543 N N . THR A 1 75 ? -23.222 -4.944 50.559 1.00 71.38 75 THR A N 1
ATOM 544 C CA . THR A 1 75 ? -22.148 -5.403 49.679 1.00 71.38 75 THR A CA 1
ATOM 545 C C . THR A 1 75 ? -22.620 -6.635 48.934 1.00 71.38 75 THR A C 1
ATOM 547 O O . THR A 1 75 ? -23.010 -7.600 49.573 1.00 71.38 75 THR A O 1
ATOM 550 N N . ASP A 1 76 ? -22.545 -6.619 47.609 1.00 74.38 76 ASP A N 1
ATOM 551 C CA . ASP A 1 76 ? -22.881 -7.777 46.777 1.00 74.38 76 ASP A CA 1
ATOM 552 C C . ASP A 1 76 ? -21.965 -7.808 45.555 1.00 74.38 76 ASP A C 1
ATOM 554 O O . ASP A 1 76 ? -21.361 -6.799 45.164 1.00 74.38 76 ASP A O 1
ATOM 558 N N . SER A 1 77 ? -21.808 -8.987 44.977 1.00 73.19 77 SER A N 1
ATOM 559 C CA . SER A 1 77 ? -20.984 -9.195 43.805 1.00 73.19 77 SER A CA 1
ATOM 560 C C . SER A 1 77 ? -21.507 -10.326 42.942 1.00 73.19 77 SER A C 1
ATOM 562 O O . SER A 1 77 ? -21.796 -11.414 43.428 1.00 73.19 77 SER A O 1
ATOM 564 N N . ILE A 1 78 ? -21.481 -10.100 41.635 1.00 71.56 78 ILE A N 1
ATOM 565 C CA . ILE A 1 78 ? -21.648 -11.133 40.622 1.00 71.56 78 ILE A CA 1
ATOM 566 C C . ILE A 1 78 ? -20.295 -11.330 39.964 1.00 71.56 78 ILE A C 1
ATOM 568 O O . ILE A 1 78 ? -19.743 -10.393 39.389 1.00 71.56 78 ILE A O 1
ATOM 572 N N . THR A 1 79 ? -19.769 -12.545 40.031 1.00 66.56 79 THR A N 1
ATOM 573 C CA . THR A 1 79 ? -18.465 -12.895 39.456 1.00 66.56 79 THR A CA 1
ATOM 574 C C . THR A 1 79 ? -18.572 -13.666 38.139 1.00 66.56 79 THR A C 1
ATOM 576 O O . THR A 1 79 ? -17.645 -13.571 37.344 1.00 66.56 79 THR A O 1
ATOM 579 N N . ASN A 1 80 ? -19.703 -14.340 37.868 1.00 63.66 80 ASN A N 1
ATOM 580 C CA . ASN A 1 80 ? -19.954 -15.129 36.651 1.00 63.66 80 ASN A CA 1
ATOM 581 C C . ASN A 1 80 ? -21.366 -14.873 36.081 1.00 63.66 80 ASN A C 1
ATOM 583 O O . ASN A 1 80 ? -22.325 -15.578 36.395 1.00 63.66 80 ASN A O 1
ATOM 587 N N . ILE A 1 81 ? -21.509 -13.869 35.213 1.00 65.44 81 ILE A N 1
ATOM 588 C CA . ILE A 1 81 ? -22.812 -13.464 34.640 1.00 65.44 81 ILE A CA 1
ATOM 589 C C . ILE A 1 81 ? -23.432 -14.558 33.739 1.00 65.44 81 ILE A C 1
ATOM 591 O O . ILE A 1 81 ? -24.656 -14.682 33.674 1.00 65.44 81 ILE A O 1
ATOM 595 N N . THR A 1 82 ? -22.601 -15.406 33.120 1.00 59.72 82 THR A N 1
ATOM 596 C CA . THR A 1 82 ? -23.017 -16.539 32.271 1.00 59.72 82 THR A CA 1
ATOM 597 C C . THR A 1 82 ? -23.672 -17.680 33.053 1.00 59.72 82 THR A C 1
ATOM 599 O O . THR A 1 82 ? -24.661 -18.241 32.587 1.00 59.72 82 THR A O 1
ATOM 602 N N . GLU A 1 83 ? -23.185 -18.004 34.255 1.00 53.91 83 GLU A N 1
ATOM 603 C CA . GLU A 1 83 ? -23.793 -19.029 35.125 1.00 53.91 83 GLU A CA 1
ATOM 604 C C . GLU A 1 83 ? -25.126 -18.561 35.726 1.00 53.91 83 GLU A C 1
ATOM 606 O O . GLU A 1 83 ? -26.008 -19.373 35.998 1.00 53.91 83 GLU A O 1
ATOM 611 N N . ALA A 1 84 ? -25.306 -17.245 35.867 1.00 54.22 84 ALA A N 1
ATOM 612 C CA . ALA A 1 84 ? -26.543 -16.633 36.344 1.00 54.22 84 ALA A CA 1
ATOM 613 C C . ALA A 1 84 ? -27.630 -16.501 35.249 1.00 54.22 84 ALA A C 1
ATOM 615 O O . ALA A 1 84 ? -28.710 -15.971 35.511 1.00 54.22 84 ALA A O 1
ATOM 616 N N . GLY A 1 85 ? -27.371 -16.986 34.024 1.00 57.16 85 GLY A N 1
ATOM 617 C CA . GLY A 1 85 ? -28.335 -16.970 32.918 1.00 57.16 85 GLY A CA 1
ATOM 618 C C . GLY A 1 85 ? -28.610 -15.577 32.344 1.00 57.16 85 GLY A C 1
ATOM 619 O O . GLY A 1 85 ? -29.638 -15.372 31.697 1.00 57.16 85 GLY A O 1
ATOM 620 N N . ILE A 1 86 ? -27.715 -14.613 32.580 1.00 63.38 86 ILE A N 1
ATOM 621 C CA . ILE A 1 86 ? -27.842 -13.251 32.060 1.00 63.38 86 ILE A CA 1
ATOM 622 C C . ILE A 1 86 ? -26.958 -13.097 30.823 1.00 63.38 86 ILE A C 1
ATOM 624 O O . ILE A 1 86 ? -25.775 -13.424 30.870 1.00 63.38 86 ILE A O 1
ATOM 628 N N . PRO A 1 87 ? -27.503 -12.580 29.710 1.00 60.69 87 PRO A N 1
ATOM 629 C CA . PRO A 1 87 ? -26.744 -12.475 28.469 1.00 60.69 87 PRO A CA 1
ATOM 630 C C . PRO A 1 87 ? -25.648 -11.399 28.522 1.00 60.69 87 PRO A C 1
ATOM 632 O O . PRO A 1 87 ? -24.623 -11.561 27.870 1.00 60.69 87 PRO A O 1
ATOM 635 N N . ALA A 1 88 ? -25.847 -10.317 29.286 1.00 69.88 88 ALA A N 1
ATOM 636 C CA . ALA A 1 88 ? -24.867 -9.251 29.508 1.00 69.88 88 ALA A CA 1
ATOM 637 C C . ALA A 1 88 ? -25.313 -8.287 30.624 1.00 69.88 88 ALA A C 1
ATOM 639 O O . ALA A 1 88 ? -26.502 -8.184 30.929 1.00 69.88 88 ALA A O 1
ATOM 640 N N . ILE A 1 89 ? -24.372 -7.525 31.190 1.00 74.31 89 ILE A N 1
ATOM 641 C CA . ILE A 1 89 ? -24.657 -6.347 32.020 1.00 74.31 89 ILE A CA 1
ATOM 642 C C . ILE A 1 89 ? -24.012 -5.138 31.352 1.00 74.31 89 ILE A C 1
ATOM 644 O O . ILE A 1 89 ? -22.793 -5.095 31.219 1.00 74.31 89 ILE A O 1
ATOM 648 N N . ASN A 1 90 ? -24.813 -4.148 30.964 1.00 76.00 90 ASN A N 1
ATOM 649 C CA . ASN A 1 90 ? -24.300 -2.889 30.415 1.00 76.00 90 ASN A CA 1
ATOM 650 C C . ASN A 1 90 ? -24.845 -1.646 31.122 1.00 76.00 90 ASN A C 1
ATOM 652 O O . ASN A 1 90 ? -24.481 -0.524 30.775 1.00 76.00 90 ASN A O 1
ATOM 656 N N . ARG A 1 91 ? -25.714 -1.825 32.123 1.00 78.19 91 ARG A N 1
ATOM 657 C CA . ARG A 1 91 ? -26.220 -0.743 32.964 1.00 78.19 91 ARG A CA 1
ATOM 658 C C . ARG A 1 91 ? -26.424 -1.193 34.404 1.00 78.19 91 ARG A C 1
ATOM 660 O O . ARG A 1 91 ? -26.812 -2.333 34.666 1.00 78.19 91 ARG A O 1
ATOM 667 N N . ILE A 1 92 ? -26.208 -0.262 35.328 1.00 80.12 92 ILE A N 1
ATOM 668 C CA . ILE A 1 92 ? -26.488 -0.419 36.758 1.00 80.12 92 ILE A CA 1
ATOM 669 C C . ILE A 1 92 ? -27.421 0.711 37.184 1.00 80.12 92 ILE A C 1
ATOM 671 O O . ILE A 1 92 ? -27.166 1.881 36.897 1.00 80.12 92 ILE A O 1
ATOM 675 N N . PHE A 1 93 ? -28.497 0.359 37.879 1.00 82.12 93 PHE A N 1
ATOM 676 C CA . PHE A 1 93 ? -29.547 1.267 38.317 1.00 82.12 93 PHE A CA 1
ATOM 677 C C . PHE A 1 93 ? -29.791 1.158 39.813 1.00 82.12 93 PHE A C 1
ATOM 679 O O . PHE A 1 93 ? -29.577 0.117 40.430 1.00 82.12 93 PHE A O 1
ATOM 686 N N . VAL A 1 94 ? -30.355 2.219 40.368 1.00 82.62 94 VAL A N 1
ATOM 687 C CA . VAL A 1 94 ? -31.007 2.216 41.672 1.00 82.62 94 VAL A CA 1
ATOM 688 C C . VAL A 1 94 ? -32.515 2.197 41.467 1.00 82.62 94 VAL A C 1
ATOM 690 O O . VAL A 1 94 ? -33.037 2.994 40.690 1.00 82.62 94 VAL A O 1
ATOM 693 N N . LYS A 1 95 ? -33.215 1.314 42.185 1.00 82.38 95 LYS A N 1
ATOM 694 C CA . LYS A 1 95 ? -34.675 1.196 42.176 1.00 82.38 95 LYS A CA 1
ATOM 695 C C . LYS A 1 95 ? -35.253 1.324 43.576 1.00 82.38 95 LYS A C 1
ATOM 697 O O . LYS A 1 95 ? -34.903 0.556 44.472 1.00 82.38 95 LYS A O 1
ATOM 702 N N . ASN A 1 96 ? -36.219 2.217 43.755 1.00 82.62 96 ASN A N 1
ATOM 703 C CA . ASN A 1 96 ? -37.063 2.196 44.947 1.00 82.62 96 ASN A CA 1
ATOM 704 C C . ASN A 1 96 ? -38.130 1.098 44.805 1.00 82.62 96 ASN A C 1
ATOM 706 O O . ASN A 1 96 ? -38.980 1.162 43.915 1.00 82.62 96 ASN A O 1
ATOM 710 N N . THR A 1 97 ? -38.087 0.096 45.685 1.00 74.31 97 THR A N 1
ATOM 711 C CA . THR A 1 97 ? -39.054 -1.022 45.690 1.00 74.31 97 THR A CA 1
ATOM 712 C C . THR A 1 97 ? -40.143 -0.877 46.751 1.00 74.31 97 THR A C 1
ATOM 714 O O . THR A 1 97 ? -41.058 -1.697 46.812 1.00 74.31 97 THR A O 1
ATOM 717 N N . GLY A 1 98 ? -40.069 0.171 47.572 1.00 74.50 98 GLY A N 1
ATOM 718 C CA . GLY A 1 98 ? -41.056 0.473 48.596 1.00 74.50 98 GLY A CA 1
ATOM 719 C C . GLY A 1 98 ? -42.305 1.167 48.050 1.00 74.50 98 GLY A C 1
ATOM 720 O O . GLY A 1 98 ? -42.318 1.766 46.975 1.00 74.50 98 GLY A O 1
ATOM 721 N N . SER A 1 99 ? -43.366 1.157 48.856 1.00 80.81 99 SER A N 1
ATOM 722 C CA . SER A 1 99 ? -44.655 1.803 48.560 1.00 80.81 99 SER A CA 1
ATOM 723 C C . SER A 1 99 ? -44.658 3.328 48.742 1.00 80.81 99 SER A C 1
ATOM 725 O O . SER A 1 99 ? -45.706 3.961 48.627 1.00 80.81 99 SER A O 1
ATOM 727 N N . SER A 1 100 ? -43.517 3.926 49.089 1.00 82.56 100 SER A N 1
ATOM 728 C CA . SER A 1 100 ? -43.371 5.365 49.322 1.00 82.56 100 SER A CA 1
ATOM 729 C C . SER A 1 100 ? -42.033 5.872 48.781 1.00 82.56 100 SER A C 1
ATOM 731 O O . SER A 1 100 ? -41.081 5.087 48.715 1.00 82.56 100 SER A O 1
ATOM 733 N N . PRO A 1 101 ? -41.925 7.169 48.433 1.00 84.81 101 PRO A N 1
ATOM 734 C CA . PRO A 1 101 ? -40.655 7.775 48.052 1.00 84.81 101 PRO A CA 1
ATOM 735 C C . PRO A 1 101 ? -39.574 7.581 49.119 1.00 84.81 101 PRO A C 1
ATOM 737 O O . PRO A 1 101 ? -39.860 7.599 50.320 1.00 84.81 101 PRO A O 1
ATOM 740 N N . VAL A 1 102 ? -38.329 7.409 48.677 1.00 83.19 102 VAL A N 1
ATOM 741 C CA . VAL A 1 102 ? -37.165 7.286 49.560 1.00 83.19 102 VAL A CA 1
ATOM 742 C C . VAL A 1 102 ? -36.256 8.486 49.352 1.00 83.19 102 VAL A C 1
ATOM 744 O O . VAL A 1 102 ? -35.867 8.792 48.227 1.00 83.19 102 VAL A O 1
ATOM 747 N N . HIS A 1 103 ? -35.906 9.150 50.451 1.00 84.06 103 HIS A N 1
ATOM 748 C CA . HIS A 1 103 ? -34.924 10.225 50.453 1.00 84.06 103 HIS A CA 1
ATOM 749 C C . HIS A 1 103 ? -33.538 9.650 50.743 1.00 84.06 103 HIS A C 1
ATOM 751 O O . HIS A 1 103 ? -33.318 9.049 51.796 1.00 84.06 103 HIS A O 1
ATOM 757 N N . ILE A 1 104 ? -32.612 9.838 49.808 1.00 79.56 104 ILE A N 1
ATOM 758 C CA . ILE A 1 104 ? -31.196 9.533 49.986 1.00 79.56 104 ILE A CA 1
ATOM 759 C C . ILE A 1 104 ? -30.535 10.788 50.566 1.00 79.56 104 ILE A C 1
ATOM 761 O O . ILE A 1 104 ? -30.488 11.811 49.877 1.00 79.56 104 ILE A O 1
ATOM 765 N N . PRO A 1 105 ? -30.057 10.756 51.823 1.00 73.62 105 PRO A N 1
ATOM 766 C CA . PRO A 1 105 ? -29.404 11.908 52.422 1.00 73.62 105 PRO A CA 1
ATOM 767 C C . PRO A 1 105 ? -28.048 12.171 51.764 1.00 73.62 105 PRO A C 1
ATOM 769 O O . PRO A 1 105 ? -27.423 11.282 51.183 1.00 73.62 105 PRO A O 1
ATOM 772 N N . GLU A 1 106 ? -27.553 13.397 51.916 1.00 73.38 106 GLU A N 1
ATOM 773 C CA . GLU A 1 106 ? -26.190 13.726 51.512 1.00 73.38 106 GLU A CA 1
ATOM 774 C C . GLU A 1 106 ? -25.173 12.822 52.236 1.00 73.38 106 GLU A C 1
ATOM 776 O O . GLU A 1 106 ? -25.321 12.504 53.422 1.00 73.38 106 GLU A O 1
ATOM 781 N N . GLY A 1 107 ? -24.120 12.416 51.524 1.00 68.19 107 GLY A N 1
ATOM 782 C CA . GLY A 1 107 ? -23.039 11.582 52.060 1.00 68.19 107 GLY A CA 1
ATOM 783 C C . GLY A 1 107 ? -23.261 10.072 51.934 1.00 68.19 107 GLY A C 1
ATOM 784 O O . GLY A 1 107 ? -22.422 9.306 52.404 1.00 68.19 107 GLY A O 1
ATOM 785 N N . VAL A 1 108 ? -24.348 9.629 51.291 1.00 73.69 108 VAL A N 1
ATOM 786 C CA . VAL A 1 108 ? -24.472 8.238 50.836 1.00 73.69 108 VAL A CA 1
ATOM 787 C C . VAL A 1 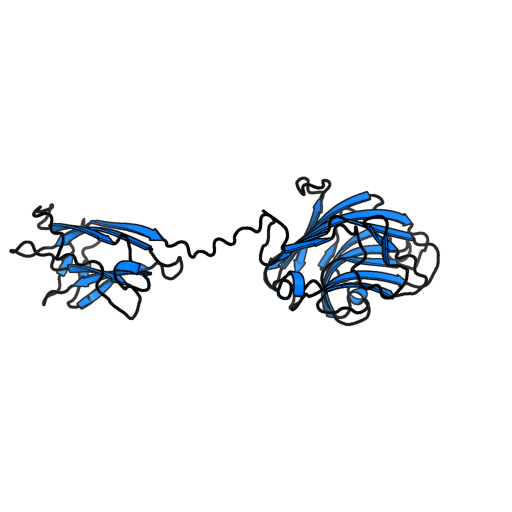108 ? -23.448 7.971 49.737 1.00 73.69 108 VAL A C 1
ATOM 789 O O . VAL A 1 108 ? -23.399 8.678 48.733 1.00 73.69 108 VAL A O 1
ATOM 792 N N . MET A 1 109 ? -22.638 6.935 49.943 1.00 71.50 109 MET A N 1
ATOM 793 C CA . MET A 1 109 ? -21.650 6.459 48.981 1.00 71.50 109 MET A CA 1
ATOM 794 C C . MET A 1 109 ? -22.153 5.170 48.343 1.00 71.50 109 MET A C 1
ATOM 796 O O . MET A 1 109 ? -22.605 4.267 49.051 1.00 71.50 109 MET A O 1
ATOM 800 N N . VAL A 1 110 ? -22.044 5.098 47.018 1.00 76.00 110 VAL A N 1
ATOM 801 C CA . VAL A 1 110 ? -22.194 3.868 46.240 1.00 76.00 110 VAL A CA 1
ATOM 802 C C . VAL A 1 110 ? -20.900 3.676 45.464 1.00 76.00 110 VAL A C 1
ATOM 804 O O . VAL A 1 110 ? -20.566 4.480 44.596 1.00 76.00 110 VAL A O 1
ATOM 807 N N . THR A 1 111 ? -20.164 2.630 45.806 1.00 78.50 111 THR A N 1
ATOM 808 C CA . THR A 1 111 ? -18.956 2.210 45.105 1.00 78.50 111 THR A CA 1
ATOM 809 C C . THR A 1 111 ? -19.324 1.078 44.161 1.00 78.50 111 THR A C 1
ATOM 811 O O . THR A 1 111 ? -19.910 0.080 44.582 1.00 78.50 111 THR A O 1
ATOM 814 N N . LEU A 1 112 ? -18.977 1.248 42.888 1.00 77.44 112 LEU A N 1
ATOM 815 C CA . LEU A 1 112 ? -19.155 0.252 41.841 1.00 77.44 112 LEU A CA 1
ATOM 816 C C . LEU A 1 112 ? -17.779 -0.133 41.308 1.00 77.44 112 LEU A C 1
ATOM 818 O O . LEU A 1 112 ? -17.004 0.735 40.911 1.00 77.44 112 LEU A O 1
ATOM 822 N N . SER A 1 113 ? -17.509 -1.430 41.273 1.00 78.94 113 SER A N 1
ATOM 823 C CA . SER A 1 113 ? -16.311 -2.007 40.668 1.00 78.94 113 SER A CA 1
ATOM 824 C C . SER A 1 113 ? -16.755 -3.085 39.693 1.00 78.94 113 SER A C 1
ATOM 826 O O . SER A 1 113 ? -17.670 -3.843 39.998 1.00 78.94 113 SER A O 1
ATOM 828 N N . GLY A 1 114 ? -16.128 -3.189 38.528 1.00 74.00 114 GLY A N 1
ATOM 829 C CA . GLY A 1 114 ? -16.483 -4.220 37.560 1.00 74.00 114 GLY A CA 1
ATOM 830 C C . GLY A 1 114 ? -15.324 -4.571 36.649 1.00 74.00 114 GLY A C 1
ATOM 831 O O . GLY A 1 114 ? -14.402 -3.776 36.468 1.00 74.00 114 GLY A O 1
ATOM 832 N N . VAL A 1 115 ? -15.382 -5.774 36.090 1.00 76.75 115 VAL A N 1
ATOM 833 C CA . VAL A 1 115 ? -14.471 -6.219 35.034 1.00 76.75 115 VAL A CA 1
ATOM 834 C C . VAL A 1 115 ? -15.278 -6.260 33.752 1.00 76.75 115 VAL A C 1
ATOM 836 O O . VAL A 1 115 ? -16.354 -6.857 33.720 1.00 76.75 115 VAL A O 1
ATOM 839 N N . PHE A 1 116 ? -14.786 -5.605 32.707 1.00 73.50 116 PHE A N 1
ATOM 840 C CA . PHE A 1 116 ? -15.344 -5.769 31.373 1.00 73.50 116 PHE A CA 1
ATOM 841 C C . PHE A 1 116 ? -15.011 -7.163 30.862 1.00 73.50 116 PHE A C 1
ATOM 843 O O . PHE A 1 116 ? -13.885 -7.640 31.022 1.00 73.50 116 PHE A O 1
ATOM 850 N N . GLY A 1 117 ? -15.983 -7.815 30.233 1.00 63.34 117 GLY A N 1
ATOM 851 C CA . GLY A 1 117 ? -15.650 -8.939 29.383 1.00 63.34 117 GLY A CA 1
ATOM 852 C C . GLY A 1 117 ? -14.707 -8.445 28.313 1.00 63.34 117 GLY A C 1
ATOM 853 O O . GLY A 1 117 ? -15.010 -7.463 27.639 1.00 63.34 117 GLY A O 1
ATOM 854 N N . GLN A 1 118 ? -13.577 -9.126 28.143 1.00 49.03 118 GLN A N 1
ATOM 855 C CA . GLN A 1 118 ? -13.003 -9.131 26.815 1.00 49.03 118 GLN A CA 1
ATOM 856 C C . GLN A 1 118 ? -14.103 -9.685 25.915 1.00 49.03 118 GLN A C 1
ATOM 858 O O . GLN A 1 118 ? -14.452 -10.864 26.015 1.00 49.03 118 GLN A O 1
ATOM 863 N N . GLU A 1 119 ? -14.650 -8.852 25.029 1.00 45.12 119 GLU A N 1
ATOM 864 C CA . GLU A 1 119 ? -14.952 -9.411 23.726 1.00 45.12 119 GLU A CA 1
ATOM 865 C C . GLU A 1 119 ? -13.657 -10.097 23.310 1.00 45.12 119 GLU A C 1
ATOM 867 O O . GLU A 1 119 ? -12.599 -9.473 23.212 1.00 45.12 119 GLU A O 1
ATOM 872 N N . THR A 1 120 ? -13.710 -11.416 23.167 1.00 41.22 120 THR A N 1
ATOM 873 C CA . THR A 1 120 ? -12.634 -12.209 22.572 1.00 41.22 120 THR A CA 1
ATOM 874 C C . THR A 1 120 ? -12.601 -11.940 21.070 1.00 41.22 120 THR A C 1
ATOM 876 O O . THR A 1 120 ? -12.566 -12.833 20.240 1.00 41.22 120 THR A O 1
ATOM 879 N N . THR A 1 121 ? -12.607 -10.661 20.729 1.00 40.78 121 THR A N 1
ATOM 880 C CA . THR A 1 121 ? -11.849 -10.087 19.646 1.00 40.78 121 THR A CA 1
ATOM 881 C C . THR A 1 121 ? -10.834 -9.165 20.314 1.00 40.78 121 THR A C 1
ATOM 883 O O . THR A 1 121 ? -10.815 -7.957 20.105 1.00 40.78 121 THR A O 1
ATOM 886 N N . THR A 1 122 ? -9.907 -9.731 21.093 1.00 37.25 122 THR A N 1
ATOM 887 C CA . THR A 1 122 ? -8.542 -9.316 20.770 1.00 37.25 122 THR A CA 1
ATOM 888 C C . THR A 1 122 ? -8.448 -9.694 19.295 1.00 37.25 122 THR A C 1
ATOM 890 O O . THR A 1 122 ? -8.601 -10.887 19.008 1.00 37.25 122 THR A O 1
ATOM 893 N N . PRO A 1 123 ? -8.284 -8.761 18.336 1.00 42.31 123 PRO A N 1
ATOM 894 C CA . PRO A 1 123 ? -7.584 -9.195 17.148 1.00 42.31 123 PRO A CA 1
ATOM 895 C C . PRO A 1 123 ? -6.339 -9.830 17.756 1.00 42.31 123 PRO A C 1
ATOM 897 O O . PRO A 1 123 ? -5.620 -9.170 18.514 1.00 42.31 123 PRO A O 1
ATOM 900 N N . SER A 1 124 ? -6.130 -11.132 17.578 1.00 39.44 124 SER A N 1
ATOM 901 C CA . SER A 1 124 ? -4.749 -11.570 17.578 1.00 39.44 124 SER A CA 1
ATOM 902 C C . SER A 1 124 ? -4.128 -10.624 16.567 1.00 39.44 124 SER A C 1
ATOM 904 O O . SER A 1 124 ? -4.474 -10.740 15.396 1.00 39.44 124 SER A O 1
ATOM 906 N N . MET A 1 125 ? -3.397 -9.595 17.018 1.00 45.47 125 MET A N 1
ATOM 907 C CA . MET A 1 125 ? -2.553 -8.802 16.136 1.00 45.47 125 MET A CA 1
ATOM 908 C C . MET A 1 125 ? -1.805 -9.882 15.377 1.00 45.47 125 MET A C 1
ATOM 910 O O . MET A 1 125 ? -1.101 -10.652 16.047 1.00 45.47 125 MET A O 1
ATOM 914 N N . PRO A 1 126 ? -2.098 -10.102 14.086 1.00 49.84 126 PRO A N 1
ATOM 915 C CA . PRO A 1 126 ? -1.567 -11.270 13.430 1.00 49.84 126 PRO A CA 1
ATOM 916 C C . PRO A 1 126 ? -0.068 -11.025 13.430 1.00 49.84 126 PRO A C 1
ATOM 918 O O . PRO A 1 126 ? 0.412 -10.107 12.780 1.00 49.84 126 PRO A O 1
ATOM 921 N N . SER A 1 127 ? 0.678 -11.777 14.251 1.00 66.25 127 SER A N 1
ATOM 922 C CA . SER A 1 127 ? 2.126 -11.587 14.426 1.00 66.25 127 SER A CA 1
ATOM 923 C C . SER A 1 127 ? 2.888 -11.811 13.117 1.00 66.25 127 SER A C 1
ATOM 925 O O . SER A 1 127 ? 4.106 -11.680 13.071 1.00 66.25 127 SER A O 1
ATOM 927 N N . GLN A 1 128 ? 2.169 -12.230 12.079 1.00 84.38 128 GLN A N 1
ATOM 928 C CA . GLN A 1 128 ? 2.620 -12.471 10.732 1.00 84.38 128 GLN A CA 1
ATOM 929 C C . GLN A 1 128 ? 1.676 -11.754 9.757 1.00 84.38 128 GLN A C 1
ATOM 931 O O . GLN A 1 128 ? 0.503 -11.576 10.083 1.00 84.38 128 GLN A O 1
ATOM 936 N N . PRO A 1 129 ? 2.175 -11.338 8.587 1.00 93.56 129 PRO A N 1
ATOM 937 C CA . PRO A 1 129 ? 1.333 -10.826 7.510 1.00 93.56 129 PRO A CA 1
ATOM 938 C C . PRO A 1 129 ? 0.233 -11.827 7.129 1.00 93.56 129 PRO A C 1
ATOM 940 O O . PRO A 1 129 ? 0.462 -13.037 7.165 1.00 93.56 129 PRO A O 1
ATOM 943 N N . ASP A 1 130 ? -0.931 -11.328 6.715 1.00 93.69 130 ASP A N 1
ATOM 944 C CA . ASP A 1 130 ? -2.011 -12.148 6.146 1.00 93.69 130 ASP A CA 1
ATOM 945 C C . ASP A 1 130 ? -1.639 -12.678 4.752 1.00 93.69 130 ASP A C 1
ATOM 947 O O . ASP A 1 130 ? -2.122 -13.722 4.318 1.00 93.69 130 ASP A O 1
ATOM 951 N N . PHE A 1 131 ? -0.742 -11.973 4.058 1.00 96.06 131 PHE A N 1
ATOM 952 C CA . PHE A 1 131 ? -0.130 -12.416 2.812 1.00 96.06 131 PHE A CA 1
ATOM 953 C C . PHE A 1 131 ? 1.342 -11.998 2.755 1.00 96.06 131 PHE A C 1
ATOM 955 O O . PHE A 1 131 ? 1.704 -10.894 3.170 1.00 96.06 131 PHE A O 1
ATOM 962 N N . THR A 1 132 ? 2.178 -12.875 2.202 1.00 96.31 132 THR A N 1
ATOM 963 C CA . THR A 1 132 ? 3.585 -12.599 1.899 1.00 96.31 132 THR A CA 1
ATOM 964 C C . THR A 1 132 ? 3.947 -13.111 0.516 1.00 96.31 132 THR A C 1
ATOM 966 O O . THR A 1 132 ? 3.539 -14.216 0.158 1.00 96.31 132 THR A O 1
ATOM 969 N N . ASP A 1 133 ? 4.788 -12.371 -0.195 1.00 97.69 133 ASP A N 1
ATOM 970 C CA . ASP A 1 133 ? 5.441 -12.824 -1.419 1.00 97.69 133 ASP A CA 1
ATOM 971 C C . ASP A 1 133 ? 6.940 -12.519 -1.323 1.00 97.69 133 ASP A C 1
ATOM 973 O O . ASP A 1 133 ? 7.342 -11.360 -1.216 1.00 97.69 133 ASP A O 1
ATOM 977 N N . ASP A 1 134 ? 7.753 -13.574 -1.308 1.00 95.75 134 ASP A N 1
ATOM 978 C CA . ASP A 1 134 ? 9.216 -13.493 -1.368 1.00 95.75 134 ASP A CA 1
ATOM 979 C C . ASP A 1 134 ? 9.734 -13.628 -2.808 1.00 95.75 134 ASP A C 1
ATOM 981 O O . ASP A 1 134 ? 10.939 -13.717 -3.031 1.00 95.75 134 ASP A O 1
ATOM 985 N N . PHE A 1 135 ? 8.819 -13.726 -3.784 1.00 97.44 135 PHE A N 1
ATOM 986 C CA . PHE A 1 135 ? 9.111 -13.859 -5.207 1.00 97.44 135 PHE A CA 1
ATOM 987 C C . PHE A 1 135 ? 10.040 -15.037 -5.552 1.00 97.44 135 PHE A C 1
ATOM 989 O O . PHE A 1 135 ? 10.640 -15.085 -6.631 1.00 97.44 135 PHE A O 1
ATOM 996 N N . SER A 1 136 ? 10.134 -16.042 -4.672 1.00 95.56 136 SER A N 1
ATOM 997 C CA . SER A 1 136 ? 10.887 -17.279 -4.923 1.00 95.56 136 SER A CA 1
ATOM 998 C C . SER A 1 136 ? 10.274 -18.123 -6.047 1.00 95.56 136 SER A C 1
ATOM 1000 O O . SER A 1 136 ? 10.953 -18.962 -6.649 1.00 95.56 136 SER A O 1
ATOM 1002 N N . SER A 1 137 ? 9.001 -17.877 -6.365 1.00 95.12 137 SER A N 1
ATOM 1003 C CA . SER A 1 137 ? 8.287 -18.441 -7.505 1.00 95.12 137 SER A CA 1
ATOM 1004 C C . SER A 1 137 ? 7.388 -17.394 -8.149 1.00 95.12 137 SER A C 1
ATOM 1006 O O . SER A 1 137 ? 6.807 -16.567 -7.452 1.00 95.12 137 SER A O 1
ATOM 1008 N N . ASP A 1 138 ? 7.236 -17.467 -9.471 1.00 96.94 138 ASP A N 1
ATOM 1009 C CA . ASP A 1 138 ? 6.310 -16.594 -10.181 1.00 96.94 138 ASP A CA 1
ATOM 1010 C C . ASP A 1 138 ? 4.871 -17.072 -9.990 1.00 96.94 138 ASP A C 1
ATOM 1012 O O . ASP A 1 138 ? 4.504 -18.190 -10.364 1.00 96.94 138 ASP A O 1
ATOM 1016 N N . GLN A 1 139 ? 4.072 -16.223 -9.365 1.00 96.00 139 GLN A N 1
ATOM 1017 C CA . GLN A 1 139 ? 2.640 -16.399 -9.159 1.00 96.00 139 GLN A CA 1
ATOM 1018 C C . GLN A 1 139 ? 1.860 -15.160 -9.624 1.00 96.00 139 GLN A C 1
ATOM 1020 O O . GLN A 1 139 ? 0.659 -15.046 -9.366 1.00 96.00 139 GLN A O 1
ATOM 1025 N N . TRP A 1 140 ? 2.540 -14.216 -10.272 1.00 97.38 140 TRP A N 1
ATOM 1026 C CA . TRP A 1 140 ? 1.940 -13.008 -10.803 1.00 97.38 140 TRP A CA 1
ATOM 1027 C C . TRP A 1 140 ? 1.420 -13.286 -12.209 1.00 97.38 140 TRP A C 1
ATOM 1029 O O . TRP A 1 140 ? 1.950 -14.103 -12.961 1.00 97.38 140 TRP A O 1
ATOM 1039 N N . THR A 1 141 ? 0.319 -12.634 -12.565 1.00 97.88 141 THR A N 1
ATOM 1040 C CA . THR A 1 141 ? -0.104 -12.600 -13.962 1.00 97.88 141 THR A CA 1
ATOM 1041 C C . THR A 1 141 ? 0.537 -11.391 -14.606 1.00 97.88 141 THR A C 1
ATOM 1043 O O . THR A 1 141 ? 0.302 -10.274 -14.158 1.00 97.88 141 THR A O 1
ATOM 1046 N N . HIS A 1 142 ? 1.321 -11.630 -15.650 1.00 95.44 142 HIS A N 1
ATOM 1047 C CA . HIS A 1 142 ? 1.993 -10.607 -16.438 1.00 95.44 142 HIS A CA 1
ATOM 1048 C C . HIS A 1 142 ? 1.277 -10.454 -17.780 1.00 95.44 142 HIS A C 1
ATOM 1050 O O . HIS A 1 142 ? 0.995 -11.455 -18.447 1.00 95.44 142 HIS A O 1
ATOM 1056 N N . SER A 1 143 ? 0.998 -9.223 -18.207 1.00 90.94 143 SER A N 1
ATOM 1057 C CA . SER A 1 143 ? 0.435 -8.967 -19.539 1.00 90.94 143 SER A CA 1
ATOM 1058 C C . SER A 1 143 ? 1.437 -9.222 -20.681 1.00 90.94 143 SER A C 1
ATOM 1060 O O . SER A 1 143 ? 1.043 -9.306 -21.846 1.00 90.94 143 SER A O 1
ATOM 1062 N N . SER A 1 144 ? 2.735 -9.323 -20.365 1.00 80.25 144 SER A N 1
ATOM 1063 C CA . SER A 1 144 ? 3.843 -9.008 -21.287 1.00 80.25 144 SER A CA 1
ATOM 1064 C C . SER A 1 144 ? 5.232 -9.269 -20.653 1.00 80.25 144 SER A C 1
ATOM 1066 O O . SER A 1 144 ? 5.329 -9.962 -19.645 1.00 80.25 144 SER A O 1
ATOM 1068 N N . GLY A 1 145 ? 6.319 -8.765 -21.266 1.00 84.38 145 GLY A N 1
ATOM 1069 C CA . GLY A 1 145 ? 7.713 -9.055 -20.888 1.00 84.38 145 GLY A CA 1
ATOM 1070 C C . GLY A 1 145 ? 8.449 -8.000 -20.051 1.00 84.38 145 GLY A C 1
ATOM 1071 O O . GLY A 1 145 ? 9.611 -8.231 -19.727 1.00 84.38 145 GLY A O 1
ATOM 1072 N N . PHE A 1 146 ? 7.822 -6.872 -19.709 1.00 91.50 146 PHE A N 1
ATOM 1073 C CA . PHE A 1 146 ? 8.468 -5.785 -18.955 1.00 91.50 146 PHE A CA 1
ATOM 1074 C C . PHE A 1 146 ? 8.198 -5.836 -17.448 1.00 91.50 146 PHE A C 1
ATOM 1076 O O . PHE A 1 146 ? 8.701 -5.039 -16.658 1.00 91.50 146 PHE A O 1
ATOM 1083 N N . THR A 1 147 ? 7.432 -6.834 -17.026 1.00 95.00 147 THR A N 1
ATOM 1084 C CA . THR A 1 147 ? 7.366 -7.268 -15.639 1.00 95.00 147 THR A CA 1
ATOM 1085 C C . THR A 1 147 ? 7.649 -8.760 -15.588 1.00 95.00 147 THR A C 1
ATOM 1087 O O . THR A 1 147 ? 7.297 -9.498 -16.508 1.00 95.00 147 THR A O 1
ATOM 1090 N N . SER A 1 148 ? 8.326 -9.224 -14.543 1.00 96.31 148 SER A N 1
ATOM 1091 C CA . SER A 1 148 ? 8.569 -10.660 -14.357 1.00 96.31 148 SER A CA 1
ATOM 1092 C C . SER A 1 148 ? 8.996 -10.977 -12.937 1.00 96.31 148 SER A C 1
ATOM 1094 O O . SER A 1 148 ? 9.708 -10.192 -12.313 1.00 96.31 148 SER A O 1
ATOM 1096 N N . VAL A 1 149 ? 8.666 -12.166 -12.447 1.00 97.94 149 VAL A N 1
ATOM 1097 C CA . VAL A 1 149 ? 9.327 -12.711 -11.260 1.00 97.94 149 VAL A CA 1
ATOM 1098 C C . VAL A 1 149 ? 10.504 -13.579 -11.690 1.00 97.94 149 VAL A C 1
ATOM 1100 O O . VAL A 1 149 ? 10.351 -14.598 -12.364 1.00 97.94 149 VAL A O 1
ATOM 1103 N N . SER A 1 150 ? 11.714 -13.169 -11.316 1.00 96.38 150 SER A N 1
ATOM 1104 C CA . SER A 1 150 ? 12.928 -13.922 -11.620 1.00 96.38 150 SER A CA 1
ATOM 1105 C C . SER A 1 150 ? 14.007 -13.671 -10.575 1.00 96.38 150 SER A C 1
ATOM 1107 O O . SER A 1 150 ? 14.093 -12.594 -9.998 1.00 96.38 150 SER A O 1
ATOM 1109 N N . SER A 1 151 ? 14.843 -14.681 -10.320 1.00 94.69 151 SER A N 1
ATOM 1110 C CA . SER A 1 151 ? 15.955 -14.592 -9.358 1.00 94.69 151 SER A CA 1
ATOM 1111 C C . SER A 1 151 ? 15.547 -14.209 -7.924 1.00 94.69 151 SER A C 1
ATOM 1113 O O . SER A 1 151 ? 16.371 -13.673 -7.189 1.00 94.69 151 SER A O 1
ATOM 1115 N N . GLY A 1 152 ? 14.310 -14.519 -7.516 1.00 95.44 152 GLY A N 1
ATOM 1116 C CA . GLY A 1 152 ? 13.809 -14.229 -6.170 1.00 95.44 152 GLY A CA 1
ATOM 1117 C C . GLY A 1 152 ? 13.314 -12.797 -5.973 1.00 95.44 152 GLY A C 1
ATOM 1118 O O . GLY A 1 152 ? 13.259 -12.351 -4.841 1.00 95.44 152 GLY A O 1
ATOM 1119 N N . VAL A 1 153 ? 13.022 -12.060 -7.049 1.00 98.31 153 VAL A N 1
ATOM 1120 C CA . VAL A 1 153 ? 12.485 -10.692 -6.989 1.00 98.31 153 VAL A CA 1
ATOM 1121 C C . VAL A 1 153 ? 11.465 -10.463 -8.102 1.00 98.31 153 VAL A C 1
ATOM 1123 O O . VAL A 1 153 ? 11.521 -11.104 -9.159 1.00 98.31 153 VAL A O 1
ATOM 1126 N N . PHE A 1 154 ? 10.559 -9.512 -7.892 1.00 98.50 154 PHE A N 1
ATOM 1127 C CA . PHE A 1 154 ? 9.724 -8.962 -8.954 1.00 98.50 154 PHE A CA 1
ATOM 1128 C C . PHE A 1 154 ? 10.493 -7.864 -9.683 1.00 98.50 154 PHE A C 1
ATOM 1130 O O . PHE A 1 154 ? 10.977 -6.927 -9.061 1.00 98.50 154 PHE A O 1
ATOM 1137 N N . ASN A 1 155 ? 10.583 -7.952 -11.001 1.00 97.69 155 ASN A N 1
ATOM 1138 C CA . ASN A 1 155 ? 11.264 -6.996 -11.863 1.00 97.69 155 ASN A CA 1
ATOM 1139 C C . ASN A 1 155 ? 10.219 -6.113 -12.542 1.00 97.69 155 ASN A C 1
ATOM 1141 O O . ASN A 1 155 ? 9.214 -6.632 -13.033 1.00 97.69 155 ASN A O 1
ATOM 1145 N N . TYR A 1 156 ? 10.476 -4.809 -12.596 1.00 95.75 156 TYR A N 1
ATOM 1146 C CA . TYR A 1 156 ? 9.735 -3.868 -13.431 1.00 95.75 156 TYR A CA 1
ATOM 1147 C C . TYR A 1 156 ? 10.706 -3.136 -14.354 1.00 95.75 156 TYR A C 1
ATOM 1149 O O . TYR A 1 156 ? 11.806 -2.763 -13.945 1.00 95.75 156 TYR A O 1
ATOM 1157 N N . ASP A 1 157 ? 10.273 -2.915 -15.586 1.00 93.12 157 ASP A N 1
ATOM 1158 C CA . ASP A 1 157 ? 10.999 -2.170 -16.600 1.00 93.12 157 ASP A CA 1
ATOM 1159 C C . ASP A 1 157 ? 10.016 -1.228 -17.298 1.00 93.12 157 ASP A C 1
ATOM 1161 O O . ASP A 1 157 ? 9.043 -1.664 -17.902 1.00 93.12 157 ASP A O 1
ATOM 1165 N N . ALA A 1 158 ? 10.216 0.079 -17.157 1.00 89.50 158 ALA A N 1
ATOM 1166 C CA . ALA A 1 158 ? 9.388 1.077 -17.821 1.00 89.50 158 ALA A CA 1
ATOM 1167 C C . ALA A 1 158 ? 10.044 1.644 -19.098 1.00 89.50 158 ALA A C 1
ATOM 1169 O O . ALA A 1 158 ? 9.578 2.668 -19.590 1.00 89.50 158 ALA A O 1
ATOM 1170 N N . ASP A 1 159 ? 11.105 1.019 -19.629 1.00 84.81 159 ASP A N 1
ATOM 1171 C CA . ASP A 1 159 ? 11.688 1.294 -20.958 1.00 84.81 159 ASP A CA 1
ATOM 1172 C C . ASP A 1 159 ? 10.988 0.429 -22.027 1.00 84.81 159 ASP A C 1
ATOM 1174 O O . ASP A 1 159 ? 11.523 -0.569 -22.514 1.00 84.81 159 ASP A O 1
ATOM 1178 N N . MET A 1 160 ? 9.732 0.762 -22.348 1.00 72.44 160 MET A N 1
ATOM 1179 C CA . MET A 1 160 ? 8.822 -0.118 -23.098 1.00 72.44 160 MET A CA 1
ATOM 1180 C C . MET A 1 160 ? 8.485 0.313 -24.529 1.00 72.44 160 MET A C 1
ATOM 1182 O O . MET A 1 160 ? 7.779 -0.408 -25.232 1.00 72.44 160 MET A O 1
ATOM 1186 N N . GLY A 1 161 ? 8.960 1.461 -25.005 1.00 72.38 161 GLY A N 1
ATOM 1187 C CA . GLY A 1 161 ? 8.730 1.936 -26.369 1.00 72.38 161 GLY A CA 1
ATOM 1188 C C . GLY A 1 161 ? 7.245 2.102 -26.731 1.00 72.38 161 GLY A C 1
ATOM 1189 O O . GLY A 1 161 ? 6.738 1.427 -27.629 1.00 72.38 161 GLY A O 1
ATOM 1190 N N . ASP A 1 162 ? 6.569 3.054 -26.082 1.00 74.81 162 ASP A N 1
ATOM 1191 C CA . ASP A 1 162 ? 5.144 3.403 -26.275 1.00 74.81 162 ASP A CA 1
ATOM 1192 C C . ASP A 1 162 ? 4.128 2.313 -25.902 1.00 74.81 162 ASP A C 1
ATOM 1194 O O . ASP A 1 162 ? 3.122 2.111 -26.587 1.00 74.81 162 ASP A O 1
ATOM 1198 N N . GLN A 1 163 ? 4.398 1.576 -24.827 1.00 81.12 163 GLN A N 1
ATOM 1199 C CA . GLN A 1 163 ? 3.491 0.556 -24.307 1.00 81.12 163 GLN A CA 1
ATOM 1200 C C . GLN A 1 163 ? 2.973 0.938 -22.914 1.00 81.12 163 GLN A C 1
ATOM 1202 O O . GLN A 1 163 ? 3.583 1.724 -22.180 1.00 81.12 163 GLN A O 1
ATOM 1207 N N . VAL A 1 164 ? 1.826 0.361 -22.561 1.00 87.25 164 VAL A N 1
ATOM 1208 C CA . VAL A 1 164 ? 1.290 0.336 -21.199 1.00 87.25 164 VAL A CA 1
ATOM 1209 C C . VAL A 1 164 ? 1.041 -1.114 -20.850 1.00 87.25 164 VAL A C 1
ATOM 1211 O O . VAL A 1 164 ? 0.452 -1.836 -21.652 1.00 87.25 164 VAL A O 1
ATOM 1214 N N . GLU A 1 165 ? 1.502 -1.523 -19.678 1.00 89.75 165 GLU A N 1
ATOM 1215 C CA . GLU A 1 165 ? 1.446 -2.913 -19.255 1.00 89.75 165 GLU A CA 1
ATOM 1216 C C . GLU A 1 165 ? 1.249 -3.029 -17.748 1.00 89.75 165 GLU A C 1
ATOM 1218 O O . GLU A 1 165 ? 1.415 -2.064 -16.990 1.00 89.75 165 GLU A O 1
ATOM 1223 N N . GLU A 1 166 ? 0.907 -4.235 -17.315 1.00 94.12 166 GLU A N 1
ATOM 1224 C CA . GLU A 1 166 ? 0.600 -4.530 -15.934 1.00 94.12 166 GLU A CA 1
ATOM 1225 C C . GLU A 1 166 ? 1.044 -5.932 -15.520 1.00 94.12 166 GLU A C 1
ATOM 1227 O O . GLU A 1 166 ? 1.062 -6.897 -16.290 1.00 94.12 166 GLU A O 1
ATOM 1232 N N . ALA A 1 167 ? 1.332 -6.050 -14.234 1.00 97.56 167 ALA A N 1
ATOM 1233 C CA . ALA A 1 167 ? 1.265 -7.306 -13.531 1.00 97.56 167 ALA A CA 1
ATOM 1234 C C . ALA A 1 167 ? 0.331 -7.173 -12.343 1.00 97.56 167 ALA A C 1
ATOM 1236 O O . ALA A 1 167 ? 0.261 -6.129 -11.686 1.00 97.56 167 ALA A O 1
ATOM 1237 N N . TYR A 1 168 ? -0.342 -8.266 -12.022 1.00 98.06 168 TYR A N 1
ATOM 1238 C CA . TYR A 1 168 ? -1.179 -8.314 -10.842 1.00 98.06 168 TYR A CA 1
ATOM 1239 C C . TYR A 1 168 ? -1.120 -9.667 -10.148 1.00 98.06 168 TYR A C 1
ATOM 1241 O O . TYR A 1 168 ? -0.923 -10.717 -10.769 1.00 98.06 168 TYR A O 1
ATOM 1249 N N . ARG A 1 169 ? -1.371 -9.633 -8.841 1.00 97.88 169 ARG A N 1
ATOM 1250 C CA . ARG A 1 169 ? -1.611 -10.812 -8.020 1.00 97.88 169 ARG A CA 1
ATOM 1251 C C . ARG A 1 169 ? -2.953 -10.677 -7.322 1.00 97.88 169 ARG A C 1
ATOM 1253 O O . ARG A 1 169 ? -3.167 -9.761 -6.533 1.00 97.88 169 ARG A O 1
ATOM 1260 N N . ASP A 1 170 ? -3.860 -11.599 -7.626 1.00 97.62 170 ASP A N 1
ATOM 1261 C CA . ASP A 1 170 ? -5.095 -11.761 -6.863 1.00 97.62 170 ASP A CA 1
ATOM 1262 C C . ASP A 1 170 ? -4.755 -12.358 -5.499 1.00 97.62 170 ASP A C 1
ATOM 1264 O O . ASP A 1 170 ? -4.206 -13.458 -5.438 1.00 97.62 170 ASP A O 1
ATOM 1268 N N . ILE A 1 171 ? -5.048 -11.617 -4.431 1.00 96.12 171 ILE A N 1
ATOM 1269 C CA . ILE A 1 171 ? -4.814 -12.049 -3.046 1.00 96.12 171 ILE A CA 1
ATOM 1270 C C . ILE A 1 171 ? -6.122 -12.329 -2.298 1.00 96.12 171 ILE A C 1
ATOM 1272 O O . ILE A 1 171 ? -6.121 -12.530 -1.085 1.00 96.12 171 ILE A O 1
ATOM 1276 N N . ASN A 1 172 ? -7.266 -12.330 -2.995 1.00 93.56 172 ASN A N 1
ATOM 1277 C CA . ASN A 1 172 ? -8.576 -12.462 -2.357 1.00 93.56 172 ASN A CA 1
ATOM 1278 C C . ASN A 1 172 ? -8.730 -13.784 -1.595 1.00 93.56 172 ASN A C 1
ATOM 1280 O O . ASN A 1 172 ? -9.281 -13.808 -0.495 1.00 93.56 172 ASN A O 1
ATOM 1284 N N . SER A 1 173 ? -8.240 -14.886 -2.170 1.00 87.31 173 SER A N 1
ATOM 1285 C CA . SER A 1 173 ? -8.305 -16.208 -1.542 1.00 87.31 173 SER A CA 1
ATOM 1286 C C . SER A 1 173 ? -7.448 -16.306 -0.285 1.00 87.31 173 SER A C 1
ATOM 1288 O O . SER A 1 173 ? -7.857 -16.949 0.679 1.00 87.31 173 SER A O 1
ATOM 1290 N N . GLU A 1 174 ? -6.285 -15.665 -0.295 1.00 91.94 174 GLU A N 1
ATOM 1291 C CA . GLU A 1 174 ? -5.316 -15.636 0.793 1.00 91.94 174 GLU A CA 1
ATOM 1292 C C . GLU A 1 174 ? -5.835 -14.785 1.957 1.00 91.94 174 GLU A C 1
ATOM 1294 O O . GLU A 1 174 ? -5.703 -15.178 3.112 1.00 91.94 174 GLU A O 1
ATOM 1299 N N . LEU A 1 175 ? -6.518 -13.677 1.652 1.00 90.69 175 LEU A N 1
ATOM 1300 C CA . LEU A 1 175 ? -7.128 -12.796 2.650 1.00 90.69 175 LEU A CA 1
ATOM 1301 C C . LEU A 1 175 ? -8.530 -13.241 3.110 1.00 90.69 175 LEU A C 1
ATOM 1303 O O . LEU A 1 175 ? -9.060 -12.700 4.081 1.00 90.69 175 LEU A O 1
ATOM 1307 N N . GLY A 1 176 ? -9.173 -14.176 2.404 1.00 89.50 176 GLY A N 1
ATOM 1308 C CA . GLY A 1 176 ? -10.582 -14.529 2.622 1.00 89.50 176 GLY A CA 1
ATOM 1309 C C . GLY A 1 176 ? -11.572 -13.423 2.219 1.00 89.50 176 GLY A C 1
ATOM 1310 O O . GLY A 1 176 ? -12.716 -13.420 2.679 1.00 89.50 176 GLY A O 1
ATOM 1311 N N . GLY A 1 177 ? -11.142 -12.477 1.381 1.00 92.44 177 GLY A N 1
ATOM 1312 C CA . GLY A 1 177 ? -11.905 -11.304 0.968 1.00 92.44 177 GLY A CA 1
ATOM 1313 C C . GLY A 1 177 ? -11.028 -10.236 0.313 1.00 92.44 177 GLY A C 1
ATOM 1314 O O . GLY A 1 177 ? -9.843 -10.439 0.072 1.00 92.44 177 GLY A O 1
ATOM 1315 N N . ASN A 1 178 ? -11.624 -9.085 0.000 1.00 95.31 178 ASN A N 1
ATOM 1316 C CA . ASN A 1 178 ? -10.869 -7.927 -0.479 1.00 95.31 178 ASN A CA 1
ATOM 1317 C C . ASN A 1 178 ? -10.039 -7.315 0.662 1.00 95.31 178 ASN A C 1
ATOM 1319 O O . ASN A 1 178 ? -10.299 -7.557 1.848 1.00 95.31 178 ASN A O 1
ATOM 1323 N N . LEU A 1 179 ? -9.073 -6.472 0.303 1.00 96.38 179 LEU A N 1
ATOM 1324 C CA . LEU A 1 179 ? -8.480 -5.549 1.261 1.00 96.38 179 LEU A CA 1
ATOM 1325 C C . LEU A 1 179 ? -9.587 -4.699 1.893 1.00 96.38 179 LEU A C 1
ATOM 1327 O O . LEU A 1 179 ? -10.552 -4.301 1.241 1.00 96.38 179 LEU A O 1
ATOM 1331 N N . SER A 1 180 ? -9.442 -4.449 3.184 1.00 94.25 180 SER A N 1
ATOM 1332 C CA . SER A 1 180 ? -10.397 -3.711 3.989 1.00 94.25 180 SER A CA 1
ATOM 1333 C C . SER A 1 180 ? -10.539 -2.285 3.475 1.00 94.25 180 SER A C 1
ATOM 1335 O O . SER A 1 180 ? -9.559 -1.564 3.270 1.00 94.25 180 SER A O 1
ATOM 1337 N N . ASP A 1 181 ? -11.786 -1.840 3.355 1.00 93.19 181 ASP A N 1
ATOM 1338 C CA . ASP A 1 181 ? -12.102 -0.478 2.939 1.00 93.19 181 ASP A CA 1
ATOM 1339 C C . ASP A 1 181 ? -11.775 0.566 4.020 1.00 93.19 181 ASP A C 1
ATOM 1341 O O . ASP A 1 181 ? -11.999 1.753 3.814 1.00 93.19 181 ASP A O 1
ATOM 1345 N N . THR A 1 182 ? -11.261 0.165 5.187 1.00 93.06 182 THR A N 1
ATOM 1346 C CA . THR A 1 182 ? -10.956 1.091 6.289 1.00 93.06 182 THR A CA 1
ATOM 1347 C C . THR A 1 182 ? -9.551 0.968 6.852 1.00 93.06 182 THR A C 1
ATOM 1349 O O . THR A 1 182 ? -9.066 1.940 7.426 1.00 93.06 182 THR A O 1
ATOM 1352 N N . ALA A 1 183 ? -8.898 -0.185 6.715 1.00 94.06 183 ALA A N 1
ATOM 1353 C CA . ALA A 1 183 ? -7.606 -0.417 7.347 1.00 94.06 183 ALA A CA 1
ATOM 1354 C C . ALA A 1 183 ? -6.827 -1.538 6.662 1.00 94.06 183 ALA A C 1
ATOM 1356 O O . ALA A 1 183 ? -7.253 -2.685 6.713 1.00 94.06 183 ALA A O 1
ATOM 1357 N N . PHE A 1 184 ? -5.674 -1.234 6.079 1.00 96.62 184 PHE A N 1
ATOM 1358 C CA . PHE A 1 184 ? -4.692 -2.247 5.688 1.00 96.62 184 PHE A CA 1
ATOM 1359 C C . PHE A 1 184 ? -3.292 -1.642 5.669 1.00 96.62 184 PHE A C 1
ATOM 1361 O O . PHE A 1 184 ? -3.139 -0.420 5.582 1.00 96.62 184 PHE A O 1
ATOM 1368 N N . VAL A 1 185 ? -2.281 -2.506 5.685 1.00 98.06 185 VAL A N 1
ATOM 1369 C CA . VAL A 1 185 ? -0.873 -2.153 5.516 1.00 98.06 185 VAL A CA 1
ATOM 1370 C C . VAL A 1 185 ? -0.257 -3.038 4.440 1.00 98.06 185 VAL A C 1
ATOM 1372 O O . VAL A 1 185 ? -0.422 -4.253 4.483 1.00 98.06 185 VAL A O 1
ATOM 1375 N N . ILE A 1 186 ? 0.475 -2.439 3.505 1.00 98.62 186 ILE A N 1
ATOM 1376 C CA . ILE A 1 186 ? 1.334 -3.132 2.543 1.00 98.62 186 ILE A CA 1
ATOM 1377 C C . ILE A 1 186 ? 2.760 -2.643 2.779 1.00 98.62 186 ILE A C 1
ATOM 1379 O O . ILE A 1 186 ? 3.008 -1.437 2.765 1.00 98.62 186 ILE A O 1
ATOM 1383 N N . ARG A 1 187 ? 3.692 -3.569 2.996 1.00 98.56 187 ARG A N 1
ATOM 1384 C CA . ARG A 1 187 ? 5.127 -3.291 3.072 1.00 98.56 187 ARG A CA 1
ATOM 1385 C C . ARG A 1 187 ? 5.869 -4.028 1.975 1.00 98.56 187 ARG A C 1
ATOM 1387 O O . ARG A 1 187 ? 5.496 -5.144 1.634 1.00 98.56 187 ARG A O 1
ATOM 1394 N N . PHE A 1 188 ? 6.908 -3.409 1.437 1.00 98.81 188 PHE A N 1
ATOM 1395 C CA . PHE A 1 188 ? 7.822 -4.054 0.498 1.00 98.81 188 PHE A CA 1
ATOM 1396 C C . PHE A 1 188 ? 9.148 -3.304 0.433 1.00 98.81 188 PHE A C 1
ATOM 1398 O O . PHE A 1 188 ? 9.248 -2.125 0.785 1.00 98.81 188 PHE A O 1
ATOM 1405 N N . LYS A 1 189 ? 10.177 -3.989 -0.048 1.00 98.75 189 LYS A N 1
ATOM 1406 C CA . LYS A 1 189 ? 11.458 -3.402 -0.423 1.00 98.75 189 LYS A CA 1
ATOM 1407 C C . LYS A 1 189 ? 11.401 -2.997 -1.893 1.00 98.75 189 LYS A C 1
ATOM 1409 O O . LYS A 1 189 ? 11.053 -3.805 -2.747 1.00 98.75 189 LYS A O 1
ATOM 1414 N N . LEU A 1 190 ? 11.758 -1.751 -2.180 1.00 98.88 190 LEU A N 1
ATOM 1415 C CA . LEU A 1 190 ? 11.819 -1.185 -3.522 1.00 98.88 190 LEU A CA 1
ATOM 1416 C C . LEU A 1 190 ? 13.265 -0.822 -3.848 1.00 98.88 190 LEU A C 1
ATOM 1418 O O . LEU A 1 190 ? 13.891 -0.029 -3.147 1.00 98.88 190 LEU A O 1
ATOM 1422 N N . ASN A 1 191 ? 13.788 -1.388 -4.926 1.00 98.56 191 ASN A N 1
ATOM 1423 C CA . ASN A 1 191 ? 15.063 -1.002 -5.506 1.00 98.56 191 ASN A CA 1
ATOM 1424 C C . ASN A 1 191 ? 14.804 -0.319 -6.848 1.00 98.56 191 ASN A C 1
ATOM 1426 O O . ASN A 1 191 ? 14.151 -0.899 -7.713 1.00 98.56 191 ASN A O 1
ATOM 1430 N N . THR A 1 192 ? 15.330 0.887 -7.019 1.00 98.19 192 THR A N 1
ATOM 1431 C CA . THR A 1 192 ? 15.429 1.544 -8.325 1.00 98.19 192 THR A CA 1
ATOM 1432 C C . THR A 1 192 ? 16.853 1.324 -8.813 1.00 98.19 192 THR A C 1
ATOM 1434 O O . THR A 1 192 ? 17.789 1.882 -8.236 1.00 98.19 192 THR A O 1
ATOM 1437 N N . ALA A 1 193 ? 17.036 0.482 -9.830 1.00 96.31 193 ALA A N 1
ATOM 1438 C CA . ALA A 1 193 ? 18.357 0.027 -10.256 1.00 96.31 193 ALA A CA 1
ATOM 1439 C C . ALA A 1 193 ? 18.970 0.985 -11.276 1.00 96.31 193 ALA A C 1
ATOM 1441 O O . ALA A 1 193 ? 20.091 1.466 -11.083 1.00 96.31 193 ALA A O 1
ATOM 1442 N N . ASN A 1 194 ? 18.220 1.317 -12.327 1.00 93.50 194 ASN A N 1
ATOM 1443 C CA . ASN A 1 194 ? 18.655 2.256 -13.348 1.00 93.50 194 ASN A CA 1
ATOM 1444 C C . ASN A 1 194 ? 17.661 3.408 -13.485 1.00 93.50 194 ASN A C 1
ATOM 1446 O O . ASN A 1 194 ? 16.446 3.225 -13.523 1.00 93.50 194 ASN A O 1
ATOM 1450 N N . LEU A 1 195 ? 18.214 4.619 -13.569 1.00 91.25 195 LEU A N 1
ATOM 1451 C CA . LEU A 1 195 ? 17.453 5.849 -13.725 1.00 91.25 195 LEU A CA 1
ATOM 1452 C C . LEU A 1 195 ? 18.180 6.781 -14.697 1.00 91.25 195 LEU A C 1
ATOM 1454 O O . LEU A 1 195 ? 19.307 7.207 -14.442 1.00 91.25 195 LEU A O 1
ATOM 1458 N N . SER A 1 196 ? 17.536 7.123 -15.810 1.00 89.69 196 SER A N 1
ATOM 1459 C CA . SER A 1 196 ? 18.071 8.066 -16.793 1.00 89.69 196 SER A CA 1
ATOM 1460 C C . SER A 1 196 ? 16.945 8.858 -17.439 1.00 89.69 196 SER A C 1
ATOM 1462 O O . SER A 1 196 ? 16.106 8.295 -18.125 1.00 89.69 196 SER A O 1
ATOM 1464 N N . GLN A 1 197 ? 16.959 10.184 -17.299 1.00 85.31 197 GLN A N 1
ATOM 1465 C CA . GLN A 1 197 ? 15.959 11.080 -17.894 1.00 85.31 197 GLN A CA 1
ATOM 1466 C C . GLN A 1 197 ? 16.051 11.241 -19.412 1.00 85.31 197 GLN A C 1
ATOM 1468 O O . GLN A 1 197 ? 15.258 12.022 -19.909 1.00 85.31 197 GLN A O 1
ATOM 1473 N N . GLY A 1 198 ? 16.968 10.566 -20.125 1.00 78.88 198 GLY A N 1
ATOM 1474 C CA . GLY A 1 198 ? 17.559 10.871 -21.451 1.00 78.88 198 GLY A CA 1
ATOM 1475 C C . GLY A 1 198 ? 16.706 11.365 -22.643 1.00 78.88 198 GLY A C 1
ATOM 1476 O O . GLY A 1 198 ? 17.249 11.535 -23.732 1.00 78.88 198 GLY A O 1
ATOM 1477 N N . SER A 1 199 ? 15.426 11.678 -22.459 1.00 82.00 199 SER A N 1
ATOM 1478 C CA . SER A 1 199 ? 14.540 12.443 -23.337 1.00 82.00 199 SER A CA 1
ATOM 1479 C C . SER A 1 199 ? 14.112 13.800 -22.741 1.00 82.00 199 SER A C 1
ATOM 1481 O O . SER A 1 199 ? 14.030 14.007 -21.530 1.00 82.00 199 SER A O 1
ATOM 1483 N N . THR A 1 200 ? 13.786 14.764 -23.604 1.00 80.75 200 THR A N 1
ATOM 1484 C CA . THR A 1 200 ? 13.269 16.078 -23.189 1.00 80.75 200 THR A CA 1
ATOM 1485 C C . THR A 1 200 ? 11.748 16.110 -23.039 1.00 80.75 200 THR A C 1
ATOM 1487 O O . THR A 1 200 ? 11.247 16.975 -22.335 1.00 80.75 200 THR A O 1
ATOM 1490 N N . ASN A 1 201 ? 10.996 15.206 -23.675 1.00 80.88 201 ASN A N 1
ATOM 1491 C CA . ASN A 1 201 ? 9.543 15.372 -23.854 1.00 80.88 201 ASN A CA 1
ATOM 1492 C C . ASN A 1 201 ? 8.707 14.162 -23.407 1.00 80.88 201 ASN A C 1
ATOM 1494 O O . ASN A 1 201 ? 7.612 13.965 -23.926 1.00 80.88 201 ASN A O 1
ATOM 1498 N N . GLN A 1 202 ? 9.223 13.322 -22.512 1.00 81.50 202 GLN A N 1
ATOM 1499 C CA . GLN A 1 202 ? 8.631 12.002 -22.247 1.00 81.50 202 GLN A CA 1
ATOM 1500 C C . GLN A 1 202 ? 8.604 11.664 -20.778 1.00 81.50 202 GLN A C 1
ATOM 1502 O O . GLN A 1 202 ? 9.186 12.394 -19.976 1.00 81.50 202 GLN A O 1
ATOM 1507 N N . GLN A 1 203 ? 7.927 10.578 -20.435 1.00 86.69 203 GLN A N 1
ATOM 1508 C CA . GLN A 1 203 ? 7.888 10.089 -19.073 1.00 86.69 203 GLN A CA 1
ATOM 1509 C C . GLN A 1 203 ? 7.814 8.567 -19.015 1.00 86.69 203 GLN A C 1
ATOM 1511 O O . GLN A 1 203 ? 7.083 7.965 -19.803 1.00 86.69 203 GLN A O 1
ATOM 1516 N N . ASN A 1 204 ? 8.502 8.001 -18.026 1.00 90.38 204 ASN A N 1
ATOM 1517 C CA . ASN A 1 204 ? 8.348 6.615 -17.601 1.00 90.38 204 ASN A CA 1
ATOM 1518 C C . ASN A 1 204 ? 7.666 6.619 -16.232 1.00 90.38 204 ASN A C 1
ATOM 1520 O O . ASN A 1 204 ? 8.025 7.400 -15.341 1.00 90.38 204 ASN A O 1
ATOM 1524 N N . LEU A 1 205 ? 6.659 5.769 -16.082 1.00 92.25 205 LEU A N 1
ATOM 1525 C CA . LEU A 1 205 ? 5.783 5.718 -14.921 1.00 92.25 205 LEU A CA 1
ATOM 1526 C C . LEU A 1 205 ? 5.716 4.284 -14.408 1.00 92.25 205 LEU A C 1
ATOM 1528 O O . LEU A 1 205 ? 5.499 3.363 -15.196 1.00 92.25 205 LEU A O 1
ATOM 1532 N N . VAL A 1 206 ? 5.834 4.116 -13.093 1.00 96.06 206 VAL A N 1
ATOM 1533 C CA . VAL A 1 206 ? 5.566 2.842 -12.416 1.00 96.06 206 VAL A CA 1
ATOM 1534 C C . VAL A 1 206 ? 4.563 3.086 -11.299 1.00 96.06 206 VAL A C 1
ATOM 1536 O O . VAL A 1 206 ? 4.803 3.910 -10.420 1.00 96.06 206 VAL A O 1
ATOM 1539 N N . PHE A 1 207 ? 3.443 2.377 -11.328 1.00 97.44 207 PHE A N 1
ATOM 1540 C CA . PHE A 1 207 ? 2.395 2.411 -10.313 1.00 97.44 207 PHE A CA 1
ATOM 1541 C C . P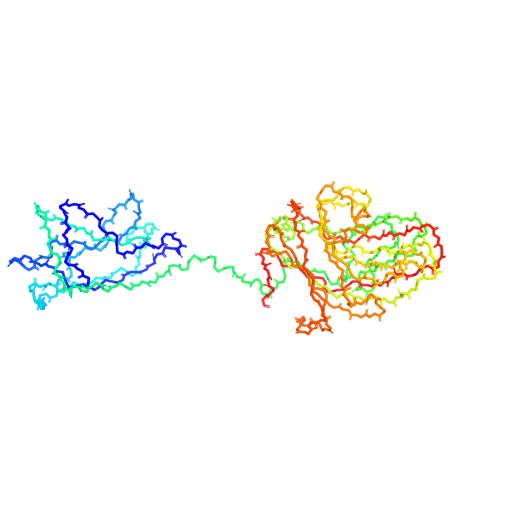HE A 1 207 ? 2.480 1.130 -9.495 1.00 97.44 207 PHE A C 1
ATOM 1543 O O . PHE A 1 207 ? 2.357 0.052 -10.062 1.00 97.44 207 PHE A O 1
ATOM 1550 N N . ILE A 1 208 ? 2.674 1.231 -8.183 1.00 98.62 208 ILE A N 1
ATOM 1551 C CA . ILE A 1 208 ? 2.812 0.082 -7.283 1.00 98.62 208 ILE A CA 1
ATOM 1552 C C . ILE A 1 208 ? 1.789 0.227 -6.165 1.00 98.62 208 ILE A C 1
ATOM 1554 O O . ILE A 1 208 ? 1.798 1.223 -5.443 1.00 98.62 208 ILE A O 1
ATOM 1558 N N . GLY A 1 209 ? 0.907 -0.751 -5.988 1.00 98.06 209 GLY A N 1
ATOM 1559 C CA . GLY A 1 209 ? -0.082 -0.678 -4.919 1.00 98.06 209 GLY A CA 1
ATOM 1560 C C . GLY A 1 209 ? -1.186 -1.707 -5.039 1.00 98.06 209 GLY A C 1
ATOM 1561 O O . GLY A 1 209 ? -0.926 -2.872 -5.337 1.00 98.06 209 GLY A O 1
ATOM 1562 N N . ALA A 1 210 ? -2.416 -1.270 -4.782 1.00 97.81 210 ALA A N 1
ATOM 1563 C CA . ALA A 1 210 ? -3.591 -2.124 -4.809 1.00 97.81 210 ALA A CA 1
ATOM 1564 C C . ALA A 1 210 ? -4.665 -1.578 -5.753 1.00 97.81 210 ALA A C 1
ATOM 1566 O O . ALA A 1 210 ? -4.929 -0.375 -5.772 1.00 97.81 210 ALA A O 1
ATOM 1567 N N . SER A 1 211 ? -5.318 -2.477 -6.489 1.00 97.38 211 SER A N 1
ATOM 1568 C CA . SER A 1 211 ? -6.403 -2.154 -7.418 1.00 97.38 211 SER A CA 1
ATOM 1569 C C . SER A 1 211 ? -7.609 -3.079 -7.243 1.00 97.38 211 SER A C 1
ATOM 1571 O O . SER A 1 211 ? -7.499 -4.237 -6.832 1.00 97.38 211 SER A O 1
ATOM 1573 N N . SER A 1 212 ? -8.791 -2.559 -7.549 1.00 96.56 212 SER A N 1
ATOM 1574 C CA . SER A 1 212 ? -10.048 -3.307 -7.681 1.00 96.56 212 SER A CA 1
ATOM 1575 C C . SER A 1 212 ? -10.136 -4.114 -8.979 1.00 96.56 212 SER A C 1
ATOM 1577 O O . SER A 1 212 ? -10.930 -5.054 -9.071 1.00 96.56 212 SER A O 1
ATOM 1579 N N . VAL A 1 213 ? -9.316 -3.775 -9.976 1.00 95.38 213 VAL A N 1
ATOM 1580 C CA . VAL A 1 213 ? -9.300 -4.397 -11.303 1.00 95.38 213 VAL A CA 1
ATOM 1581 C C . VAL A 1 213 ? -7.900 -4.895 -11.656 1.00 95.38 213 VAL A C 1
ATOM 1583 O O . VAL A 1 213 ? -6.909 -4.551 -11.019 1.00 95.38 213 VAL A O 1
ATOM 1586 N N . ASN A 1 214 ? -7.826 -5.752 -12.667 1.00 94.69 214 ASN A N 1
ATOM 1587 C CA . ASN A 1 214 ? -6.615 -6.448 -13.095 1.00 94.69 214 ASN A CA 1
ATOM 1588 C C . ASN A 1 214 ? -6.275 -6.137 -14.561 1.00 94.69 214 ASN A C 1
ATOM 1590 O O . ASN A 1 214 ? -5.983 -7.035 -15.347 1.00 94.69 214 ASN A O 1
ATOM 1594 N N . THR A 1 215 ? -6.404 -4.866 -14.929 1.00 94.19 215 THR A N 1
ATOM 1595 C CA . THR A 1 215 ? -6.212 -4.344 -16.287 1.00 94.19 215 THR A CA 1
ATOM 1596 C C . THR A 1 215 ? -5.206 -3.196 -16.286 1.00 94.19 215 THR A C 1
ATOM 1598 O O . THR A 1 215 ? -4.858 -2.675 -15.226 1.00 94.19 215 THR A O 1
ATOM 1601 N N . ASP A 1 216 ? -4.762 -2.781 -17.472 1.00 92.44 216 ASP A N 1
ATOM 1602 C CA . ASP A 1 216 ? -3.767 -1.723 -17.665 1.00 92.44 216 ASP A CA 1
ATOM 1603 C C . ASP A 1 216 ? -4.105 -0.376 -16.981 1.00 92.44 216 ASP A C 1
ATOM 1605 O O . ASP A 1 216 ? -5.241 -0.099 -16.578 1.00 92.44 216 ASP A O 1
ATOM 1609 N N . THR A 1 217 ? -3.112 0.514 -16.900 1.00 92.56 217 THR A N 1
ATOM 1610 C CA . THR A 1 217 ? -3.229 1.837 -16.249 1.00 92.56 217 THR A CA 1
ATOM 1611 C C . THR A 1 217 ? -3.994 2.901 -17.055 1.00 92.56 217 THR A C 1
ATOM 1613 O O . THR A 1 217 ? -4.137 4.033 -16.582 1.00 92.56 217 THR A O 1
ATOM 1616 N N . LEU A 1 218 ? -4.490 2.575 -18.257 1.00 92.69 218 LEU A N 1
ATOM 1617 C CA . LEU A 1 218 ? -5.362 3.427 -19.084 1.00 92.69 218 LEU A CA 1
ATOM 1618 C C . LEU A 1 218 ? -6.846 3.164 -18.819 1.00 92.69 218 LEU A C 1
ATOM 1620 O O . LEU A 1 218 ? -7.695 4.009 -19.113 1.00 92.69 218 LEU A O 1
ATOM 1624 N N . THR A 1 219 ? -7.171 1.990 -18.291 1.00 93.38 219 THR A N 1
ATOM 1625 C CA . THR A 1 219 ? -8.534 1.634 -17.898 1.00 93.38 219 THR A CA 1
ATOM 1626 C C . THR A 1 219 ? -8.915 2.238 -16.550 1.00 93.38 219 THR A C 1
ATOM 1628 O O . THR A 1 219 ? -8.070 2.712 -15.802 1.00 93.38 219 THR A O 1
ATOM 1631 N N . SER A 1 220 ? -10.214 2.264 -16.248 1.00 94.44 220 SER A N 1
ATOM 1632 C CA . SER A 1 220 ? -10.749 2.777 -14.983 1.00 94.44 220 SER A CA 1
ATOM 1633 C C . SER A 1 220 ? -10.445 1.828 -13.825 1.00 94.44 220 SER A C 1
ATOM 1635 O O . SER A 1 220 ? -10.829 0.662 -13.887 1.00 94.44 220 SER A O 1
ATOM 1637 N N . HIS A 1 221 ? -9.833 2.345 -12.762 1.00 93.56 221 HIS A N 1
ATOM 1638 C CA . HIS A 1 221 ? -9.544 1.631 -11.521 1.00 93.56 221 HIS A CA 1
ATOM 1639 C C . HIS A 1 221 ? -10.215 2.349 -10.348 1.00 93.56 221 HIS A C 1
ATOM 1641 O O . HIS A 1 221 ? -10.303 3.576 -10.328 1.00 93.56 221 HIS A O 1
ATOM 1647 N N . ASP A 1 222 ? -10.619 1.567 -9.354 1.00 95.06 222 ASP A N 1
ATOM 1648 C CA . ASP A 1 222 ? -10.514 2.012 -7.966 1.00 95.06 222 ASP A CA 1
ATOM 1649 C C . ASP A 1 222 ? -9.172 1.488 -7.450 1.00 95.06 222 ASP A C 1
ATOM 1651 O O . ASP A 1 222 ? -8.963 0.270 -7.465 1.00 95.06 222 ASP A O 1
ATOM 1655 N N . GLY A 1 223 ? -8.262 2.364 -7.027 1.00 95.75 223 GLY A N 1
ATOM 1656 C CA . GLY A 1 223 ? -6.911 1.964 -6.630 1.00 95.75 223 GLY A CA 1
ATOM 1657 C C . GLY A 1 223 ? -6.178 2.979 -5.761 1.00 95.75 223 GLY A C 1
ATOM 1658 O O . GLY A 1 223 ? -6.524 4.156 -5.759 1.00 95.75 223 GLY A O 1
ATOM 1659 N N . ILE A 1 224 ? -5.165 2.507 -5.031 1.00 97.25 224 ILE A N 1
ATOM 1660 C CA . ILE A 1 224 ? -4.218 3.316 -4.247 1.00 97.25 224 ILE A CA 1
ATOM 1661 C C . ILE A 1 224 ? -2.808 2.888 -4.653 1.00 97.25 224 ILE A C 1
ATOM 1663 O O . ILE A 1 224 ? -2.479 1.701 -4.571 1.00 97.25 224 ILE A O 1
ATOM 1667 N N . PHE A 1 225 ? -1.974 3.841 -5.066 1.00 97.56 225 PHE A N 1
ATOM 1668 C CA . PHE A 1 225 ? -0.669 3.579 -5.663 1.00 97.56 225 PHE A CA 1
ATOM 1669 C C . PHE A 1 225 ? 0.415 4.522 -5.132 1.00 97.56 225 PHE A C 1
ATOM 1671 O O . PHE A 1 225 ? 0.211 5.727 -4.974 1.00 97.56 225 PHE A O 1
ATOM 1678 N N . LEU A 1 226 ? 1.608 3.964 -4.932 1.00 98.31 226 LEU A N 1
ATOM 1679 C CA . LEU A 1 226 ? 2.857 4.700 -5.049 1.00 98.31 226 LEU A CA 1
ATOM 1680 C C . LEU A 1 226 ? 3.173 4.850 -6.541 1.00 98.31 226 LEU A C 1
ATOM 1682 O O . LEU A 1 226 ? 3.225 3.859 -7.268 1.00 98.31 226 LEU A O 1
ATOM 1686 N N . LEU A 1 227 ? 3.416 6.076 -6.983 1.00 97.31 227 LEU A N 1
ATOM 1687 C CA . LEU A 1 227 ? 3.866 6.397 -8.329 1.00 97.31 227 LEU A CA 1
ATOM 1688 C C . LEU A 1 227 ? 5.361 6.731 -8.314 1.00 97.31 227 LEU A C 1
ATOM 1690 O O . LEU A 1 227 ? 5.776 7.663 -7.628 1.00 97.31 227 LEU A O 1
ATOM 1694 N N . LEU A 1 228 ? 6.153 6.023 -9.118 1.00 96.25 228 LEU A N 1
ATOM 1695 C CA . LEU A 1 228 ? 7.502 6.427 -9.509 1.00 96.25 228 LEU A CA 1
ATOM 1696 C C . LEU A 1 228 ? 7.382 7.158 -10.841 1.00 96.25 228 LEU A C 1
ATOM 1698 O O . LEU A 1 228 ? 6.902 6.594 -11.826 1.00 96.25 228 LEU A O 1
ATOM 1702 N N . LYS A 1 229 ? 7.804 8.419 -10.868 1.00 92.19 229 LYS A N 1
ATOM 1703 C CA . LYS A 1 229 ? 7.629 9.298 -12.021 1.00 92.19 229 LYS A CA 1
ATOM 1704 C C . LYS A 1 229 ? 8.973 9.835 -12.479 1.00 92.19 229 LYS A C 1
ATOM 1706 O O . LYS A 1 229 ? 9.587 10.657 -11.803 1.00 92.19 229 LYS A O 1
ATOM 1711 N N . LEU A 1 230 ? 9.385 9.411 -13.667 1.00 91.06 230 LEU A N 1
ATOM 1712 C CA . LEU A 1 230 ? 10.543 9.923 -14.384 1.00 91.06 230 LEU A CA 1
ATOM 1713 C C . LEU A 1 230 ? 10.042 10.807 -15.525 1.00 91.06 230 LEU A C 1
ATOM 1715 O O . LEU A 1 230 ? 9.565 10.279 -16.517 1.00 91.06 230 LEU A O 1
ATOM 1719 N N . ARG A 1 231 ? 10.122 12.139 -15.412 1.00 87.50 231 ARG A N 1
ATOM 1720 C CA . ARG A 1 231 ? 9.793 13.054 -16.524 1.00 87.50 231 ARG A CA 1
ATOM 1721 C C . ARG A 1 231 ? 11.032 13.595 -17.216 1.00 87.50 231 ARG A C 1
ATOM 1723 O O . ARG A 1 231 ? 12.043 13.894 -16.587 1.00 87.50 231 ARG A O 1
ATOM 1730 N N . GLY A 1 232 ? 10.894 13.824 -18.512 1.00 84.44 232 GLY A N 1
ATOM 1731 C CA . GLY A 1 232 ? 11.890 14.426 -19.373 1.00 84.44 232 GLY A CA 1
ATOM 1732 C C . GLY A 1 232 ? 12.123 15.897 -19.055 1.00 84.44 232 GLY A C 1
ATOM 1733 O O . GLY A 1 232 ? 11.274 16.605 -18.499 1.00 84.44 232 GLY A O 1
ATOM 1734 N N . THR A 1 233 ? 13.300 16.368 -19.448 1.00 82.56 233 THR A N 1
ATOM 1735 C CA . THR A 1 233 ? 13.835 17.656 -18.982 1.00 82.56 233 THR A CA 1
ATOM 1736 C C . THR A 1 233 ? 13.084 18.899 -19.477 1.00 82.56 233 THR A C 1
ATOM 1738 O O . THR A 1 233 ? 13.207 19.977 -18.899 1.00 82.56 233 THR A O 1
ATOM 1741 N N . GLY A 1 234 ? 12.279 18.769 -20.533 1.00 78.12 234 GLY A N 1
ATOM 1742 C CA . GLY A 1 234 ? 11.482 19.837 -21.141 1.00 78.12 234 GLY A CA 1
ATOM 1743 C C . GLY A 1 234 ? 10.032 19.931 -20.652 1.00 78.12 234 GLY A C 1
ATOM 1744 O O . GLY A 1 234 ? 9.370 20.914 -20.976 1.00 78.12 234 GLY A O 1
ATOM 1745 N N . ILE A 1 235 ? 9.534 18.960 -19.869 1.00 76.06 235 ILE A N 1
ATOM 1746 C CA . ILE A 1 235 ? 8.143 18.938 -19.346 1.00 76.06 235 ILE A CA 1
ATOM 1747 C C . ILE A 1 235 ? 8.082 19.294 -17.851 1.00 76.06 235 ILE A C 1
ATOM 1749 O O . ILE A 1 235 ? 7.010 19.545 -17.307 1.00 76.06 235 ILE A O 1
ATOM 1753 N N . GLY A 1 236 ? 9.228 19.359 -17.173 1.00 69.94 236 GLY A N 1
ATOM 1754 C CA . GLY A 1 236 ? 9.290 19.732 -15.757 1.00 69.94 236 GLY A CA 1
ATOM 1755 C C . GLY A 1 236 ? 10.437 19.103 -14.971 1.00 69.94 236 GLY A C 1
ATOM 1756 O O . GLY A 1 236 ? 10.676 19.541 -13.858 1.00 69.94 236 GLY A O 1
ATOM 1757 N N . SER A 1 237 ? 11.189 18.150 -15.543 1.00 61.06 237 SER A N 1
ATOM 1758 C CA . SER A 1 237 ? 12.306 17.451 -14.872 1.00 61.06 237 SER A CA 1
ATOM 1759 C C . SER A 1 237 ? 11.949 16.879 -13.493 1.00 61.06 237 SER A C 1
ATOM 1761 O O . SER A 1 237 ? 12.746 16.960 -12.562 1.00 61.06 237 SER A O 1
ATOM 1763 N N . ASN A 1 238 ? 10.761 16.301 -13.360 1.00 73.31 238 ASN A N 1
ATOM 1764 C CA . ASN A 1 238 ? 10.311 15.709 -12.109 1.00 73.31 238 ASN A CA 1
ATOM 1765 C C . ASN A 1 238 ? 10.813 14.265 -11.997 1.00 73.31 238 ASN A C 1
ATOM 1767 O O . ASN A 1 238 ? 10.515 13.440 -12.866 1.00 73.31 238 ASN A O 1
ATOM 1771 N N . LEU A 1 239 ? 11.589 14.007 -10.948 1.00 87.00 239 LEU A N 1
ATOM 1772 C CA . LEU A 1 239 ? 12.029 12.691 -10.498 1.00 87.00 239 LEU A CA 1
ATOM 1773 C C . LEU A 1 239 ? 11.354 12.456 -9.156 1.00 87.00 239 LEU A C 1
ATOM 1775 O O . LEU A 1 239 ? 11.922 12.776 -8.114 1.00 87.00 239 LEU A O 1
ATOM 1779 N N . ASP A 1 240 ? 10.133 11.941 -9.184 1.00 90.88 240 ASP A N 1
ATOM 1780 C CA . ASP A 1 240 ? 9.262 11.995 -8.017 1.00 90.88 240 ASP A CA 1
ATOM 1781 C C . ASP A 1 240 ? 8.849 10.591 -7.577 1.00 90.88 240 ASP A C 1
ATOM 1783 O O . ASP A 1 240 ? 8.491 9.749 -8.406 1.00 90.88 240 ASP A O 1
ATOM 1787 N N . TYR A 1 241 ? 8.794 10.392 -6.262 1.00 96.81 241 TYR A N 1
ATOM 1788 C CA . TYR A 1 241 ? 7.785 9.518 -5.675 1.00 96.81 241 TYR A CA 1
ATOM 1789 C C . TYR A 1 241 ? 6.509 10.347 -5.473 1.00 96.81 241 TYR A C 1
ATOM 1791 O O . TYR A 1 241 ? 6.576 11.505 -5.049 1.00 96.81 241 TYR A O 1
ATOM 1799 N N . ALA A 1 242 ? 5.338 9.784 -5.756 1.00 96.31 242 ALA A N 1
ATOM 1800 C CA . ALA A 1 242 ? 4.062 10.463 -5.548 1.00 96.31 242 ALA A CA 1
ATOM 1801 C C . ALA A 1 242 ? 2.950 9.499 -5.123 1.00 96.31 242 ALA A C 1
ATOM 1803 O O . ALA A 1 242 ? 3.056 8.287 -5.295 1.00 96.31 242 ALA A O 1
ATOM 1804 N N . LEU A 1 243 ? 1.890 10.057 -4.550 1.00 96.62 243 LEU A N 1
ATOM 1805 C CA . LEU A 1 243 ? 0.695 9.340 -4.120 1.00 96.62 243 LEU A CA 1
ATOM 1806 C C . LEU A 1 243 ? -0.395 9.528 -5.167 1.00 96.62 243 LEU A C 1
ATOM 1808 O O . LEU A 1 243 ? -0.672 10.654 -5.583 1.00 96.62 243 LEU A O 1
ATOM 1812 N N . VAL A 1 244 ? -1.008 8.428 -5.588 1.00 94.69 244 VAL A N 1
ATOM 1813 C CA . VAL A 1 244 ? -2.136 8.444 -6.516 1.00 94.69 244 VAL A CA 1
ATOM 1814 C C . VAL A 1 244 ? -3.224 7.537 -5.971 1.00 94.69 244 VAL A C 1
ATOM 1816 O O . VAL A 1 244 ? -2.990 6.343 -5.779 1.00 94.69 244 VAL A O 1
ATOM 1819 N N . ASP A 1 245 ? -4.424 8.076 -5.791 1.00 94.62 245 ASP A N 1
ATOM 1820 C CA . ASP A 1 245 ? -5.640 7.286 -5.684 1.00 94.62 245 ASP A CA 1
ATOM 1821 C C . ASP A 1 245 ? -6.493 7.440 -6.950 1.00 94.62 245 ASP A C 1
ATOM 1823 O O . ASP A 1 245 ? -6.331 8.352 -7.764 1.00 94.62 245 ASP A O 1
ATOM 1827 N N . THR A 1 246 ? -7.377 6.474 -7.161 1.00 94.19 246 THR A N 1
ATOM 1828 C CA . THR A 1 246 ? -8.359 6.499 -8.243 1.00 94.19 246 THR A CA 1
ATOM 1829 C C . THR A 1 246 ? -9.695 5.978 -7.738 1.00 94.19 246 THR A C 1
ATOM 1831 O O . THR A 1 246 ? -9.760 5.083 -6.887 1.00 94.19 246 THR A O 1
ATOM 1834 N N . ASP A 1 247 ? -10.753 6.566 -8.284 1.00 92.81 247 ASP A N 1
ATOM 1835 C CA . ASP A 1 247 ? -12.151 6.226 -8.049 1.00 92.81 247 ASP A CA 1
ATOM 1836 C C . ASP A 1 247 ? -12.866 6.310 -9.399 1.00 92.81 247 ASP A C 1
ATOM 1838 O O . ASP A 1 247 ? -13.135 7.400 -9.917 1.00 92.81 247 ASP A O 1
ATOM 1842 N N . GLY A 1 248 ? -13.043 5.160 -10.045 1.00 91.94 248 GLY A N 1
ATOM 1843 C CA . GLY A 1 248 ? -13.600 5.084 -11.390 1.00 91.94 248 GLY A CA 1
ATOM 1844 C C . GLY A 1 248 ? -12.785 5.841 -12.453 1.00 91.94 248 GLY A C 1
ATOM 1845 O O . GLY A 1 248 ? -13.362 6.357 -13.416 1.00 91.94 248 GLY A O 1
ATOM 1846 N N . ALA A 1 249 ? -11.461 5.946 -12.286 1.00 92.88 249 ALA A N 1
ATOM 1847 C CA . ALA A 1 249 ? -10.582 6.719 -13.168 1.00 92.88 249 ALA A CA 1
ATOM 1848 C C . ALA A 1 249 ? -9.296 5.961 -13.511 1.00 92.88 249 ALA A C 1
ATOM 1850 O O . ALA A 1 249 ? -8.883 5.056 -12.794 1.00 92.88 249 ALA A O 1
ATOM 1851 N N . SER A 1 250 ? -8.646 6.331 -14.616 1.00 93.56 250 SER A N 1
ATOM 1852 C CA . SER A 1 250 ? -7.381 5.695 -14.990 1.00 93.56 250 SER A CA 1
ATOM 1853 C C . SER A 1 250 ? -6.217 6.191 -14.128 1.00 93.56 250 SER A C 1
ATOM 1855 O O . SER A 1 250 ? -6.089 7.410 -13.962 1.00 93.56 250 SER A O 1
ATOM 1857 N N . PRO A 1 251 ? -5.331 5.312 -13.621 1.00 92.75 251 PRO A N 1
ATOM 1858 C CA . PRO A 1 251 ? -4.135 5.752 -12.904 1.00 92.75 251 PRO A CA 1
ATOM 1859 C C . PRO A 1 251 ? -3.281 6.718 -13.736 1.00 92.75 251 PRO A C 1
ATOM 1861 O O . PRO A 1 251 ? -2.850 7.758 -13.236 1.00 92.75 251 PRO A O 1
ATOM 1864 N N . LYS A 1 252 ? -3.125 6.463 -15.046 1.00 88.75 252 LYS A N 1
ATOM 1865 C CA . LYS A 1 252 ? -2.350 7.341 -15.938 1.00 88.75 252 LYS A CA 1
ATOM 1866 C C . LYS A 1 252 ? -2.966 8.738 -16.102 1.00 88.75 252 LYS A C 1
ATOM 1868 O O . LYS A 1 252 ? -2.234 9.697 -16.336 1.00 88.75 252 LYS A O 1
ATOM 1873 N N . SER A 1 253 ? -4.283 8.906 -15.950 1.00 88.25 253 SER A N 1
ATOM 1874 C CA . SER A 1 253 ? -4.894 10.246 -16.007 1.00 88.25 253 SER A CA 1
ATOM 1875 C C . SER A 1 253 ? -4.610 11.110 -14.779 1.00 88.25 253 SER A C 1
ATOM 1877 O O . SER A 1 253 ? -4.842 12.312 -14.852 1.00 88.25 253 SER A O 1
ATOM 1879 N N . GLN A 1 254 ? -4.097 10.533 -13.685 1.00 84.88 254 GLN A N 1
ATOM 1880 C CA . GLN A 1 254 ? -3.778 11.274 -12.454 1.00 84.88 254 GLN A CA 1
ATOM 1881 C C . GLN A 1 254 ? -2.405 11.954 -12.480 1.00 84.88 254 GLN A C 1
ATOM 1883 O O . GLN A 1 254 ? -1.973 12.586 -11.519 1.00 84.88 254 GLN A O 1
ATOM 1888 N N . ILE A 1 255 ? -1.692 11.839 -13.596 1.00 85.62 255 ILE A N 1
ATOM 1889 C CA . ILE A 1 255 ? -0.375 12.433 -13.769 1.00 85.62 255 ILE A CA 1
ATOM 1890 C C . ILE A 1 255 ? -0.498 13.964 -13.827 1.00 85.62 255 ILE A C 1
ATOM 1892 O O . ILE A 1 255 ? -1.006 14.530 -14.795 1.00 85.62 255 ILE A O 1
ATOM 1896 N N . GLY A 1 256 ? 0.023 14.652 -12.806 1.00 84.88 256 GLY A N 1
ATOM 1897 C CA . GLY A 1 256 ? -0.154 16.093 -12.579 1.00 84.88 256 GLY A CA 1
ATOM 1898 C C . GLY A 1 256 ? -1.326 16.474 -11.662 1.00 84.88 256 GLY A C 1
ATOM 1899 O O . GLY A 1 256 ? -1.520 17.665 -11.411 1.00 84.88 256 GLY A O 1
ATOM 1900 N N . SER A 1 257 ? -2.097 15.499 -11.179 1.00 88.00 257 SER A N 1
ATOM 1901 C CA . SER A 1 257 ? -3.125 15.648 -10.141 1.00 88.00 257 SER A CA 1
ATOM 1902 C C . SER A 1 257 ? -2.910 14.642 -9.010 1.00 88.00 257 SER A C 1
ATOM 1904 O O . SER A 1 257 ? -3.868 14.132 -8.439 1.00 88.00 257 SER A O 1
ATOM 1906 N N . GLU A 1 258 ? -1.644 14.344 -8.719 1.00 91.94 258 GLU A N 1
ATOM 1907 C CA . GLU A 1 258 ? -1.254 13.475 -7.617 1.00 91.94 258 GLU A CA 1
ATOM 1908 C C . GLU A 1 258 ? -1.732 14.059 -6.278 1.00 91.94 258 GLU A C 1
ATOM 1910 O O . GLU A 1 258 ? -1.708 15.277 -6.078 1.00 91.94 258 GLU A O 1
ATOM 1915 N N . ASP A 1 259 ? -2.115 13.191 -5.344 1.00 92.31 259 ASP A N 1
ATOM 1916 C CA . ASP A 1 259 ? -2.559 13.586 -4.001 1.00 92.31 259 ASP A CA 1
ATOM 1917 C C . ASP A 1 259 ? -1.461 14.336 -3.243 1.00 92.31 259 ASP A C 1
ATOM 1919 O O . ASP A 1 259 ? -1.695 15.340 -2.565 1.00 92.31 259 ASP A O 1
ATOM 1923 N N . ALA A 1 260 ? -0.242 13.816 -3.358 1.00 94.69 260 ALA A N 1
ATOM 1924 C CA . ALA A 1 260 ? 0.955 14.368 -2.760 1.00 94.69 260 ALA A CA 1
ATOM 1925 C C . ALA A 1 260 ? 2.188 13.931 -3.554 1.00 94.69 260 ALA A C 1
ATOM 1927 O O . ALA A 1 260 ? 2.213 12.865 -4.171 1.00 94.69 260 ALA A O 1
ATOM 1928 N N . VAL A 1 261 ? 3.235 14.750 -3.500 1.00 94.88 261 VAL A N 1
ATOM 1929 C CA . VAL A 1 261 ? 4.540 14.470 -4.104 1.00 94.88 261 VAL A CA 1
ATOM 1930 C C . VAL A 1 261 ? 5.585 14.527 -2.999 1.00 94.88 261 VAL A C 1
ATOM 1932 O O . VAL A 1 261 ? 5.589 15.474 -2.211 1.00 94.88 261 VAL A O 1
ATOM 1935 N N . PHE A 1 262 ? 6.446 13.516 -2.932 1.00 96.62 262 PHE A N 1
ATOM 1936 C CA . PHE A 1 262 ? 7.547 13.489 -1.975 1.00 96.62 262 PHE A CA 1
ATOM 1937 C C . PHE A 1 262 ? 8.596 14.548 -2.318 1.00 96.62 262 PHE A C 1
ATOM 1939 O O . PHE A 1 262 ? 8.840 14.856 -3.484 1.00 96.62 262 PHE A O 1
ATOM 1946 N N . THR A 1 263 ? 9.251 15.088 -1.295 1.00 95.88 263 THR A N 1
ATOM 1947 C CA . THR A 1 263 ? 10.417 15.968 -1.465 1.00 95.88 263 THR A CA 1
ATOM 1948 C C . THR A 1 263 ? 11.722 15.190 -1.616 1.00 95.88 263 THR A C 1
ATOM 1950 O O . THR A 1 263 ? 12.680 15.689 -2.213 1.00 95.88 263 THR A O 1
ATOM 1953 N N . HIS A 1 264 ? 11.764 13.962 -1.097 1.00 95.69 264 HIS A N 1
ATOM 1954 C CA . HIS A 1 264 ? 12.770 12.964 -1.422 1.00 95.69 264 HIS A CA 1
ATOM 1955 C C . HIS A 1 264 ? 12.583 12.538 -2.878 1.00 95.69 264 HIS A C 1
ATOM 1957 O O . HIS A 1 264 ? 11.603 11.882 -3.222 1.00 95.69 264 HIS A O 1
ATOM 1963 N N . ASN A 1 265 ? 13.496 12.967 -3.746 1.00 93.88 265 ASN A N 1
ATOM 1964 C CA . ASN A 1 265 ? 13.406 12.687 -5.176 1.00 93.88 265 ASN A CA 1
ATOM 1965 C C . ASN A 1 265 ? 13.695 11.213 -5.472 1.00 93.88 265 ASN A C 1
ATOM 1967 O O . ASN A 1 265 ? 14.525 10.588 -4.813 1.00 93.88 265 ASN A O 1
ATOM 1971 N N . LEU A 1 266 ? 13.090 10.702 -6.542 1.00 95.19 266 LEU A N 1
ATOM 1972 C CA . LEU A 1 266 ? 13.419 9.398 -7.105 1.00 95.19 266 LEU A CA 1
ATOM 1973 C C . LEU A 1 266 ? 14.887 9.377 -7.551 1.00 95.19 266 LEU A C 1
ATOM 1975 O O . LEU A 1 266 ? 15.313 10.178 -8.387 1.00 95.19 266 LEU A O 1
ATOM 1979 N N . THR A 1 267 ? 15.662 8.444 -7.005 1.00 94.94 267 THR A N 1
ATOM 1980 C CA . THR A 1 267 ? 17.064 8.216 -7.376 1.00 94.94 267 THR A CA 1
ATOM 1981 C C . THR A 1 267 ? 17.361 6.720 -7.481 1.00 94.94 267 THR A C 1
ATOM 1983 O O . THR A 1 267 ? 16.516 5.889 -7.157 1.00 94.94 267 THR A O 1
ATOM 1986 N N . THR A 1 268 ? 18.553 6.355 -7.961 1.00 96.75 268 THR A N 1
ATOM 1987 C CA . THR A 1 268 ? 19.041 4.973 -7.854 1.00 96.75 268 THR A CA 1
ATOM 1988 C C . THR A 1 268 ? 19.342 4.667 -6.390 1.00 96.75 268 THR A C 1
ATOM 1990 O O . THR A 1 268 ? 20.363 5.101 -5.852 1.00 96.75 268 THR A O 1
ATOM 1993 N N . GLU A 1 269 ? 18.446 3.934 -5.743 1.00 98.00 269 GLU A N 1
ATOM 1994 C CA . GLU A 1 269 ? 18.511 3.641 -4.317 1.00 98.00 269 GLU A CA 1
ATOM 1995 C C . GLU A 1 269 ? 17.680 2.405 -3.954 1.00 98.00 269 GLU A C 1
ATOM 1997 O O . GLU A 1 269 ? 16.985 1.814 -4.780 1.00 98.00 269 GLU A O 1
ATOM 2002 N N . THR A 1 270 ? 17.768 2.003 -2.688 1.00 98.62 270 THR A N 1
ATOM 2003 C CA . THR A 1 270 ? 16.834 1.050 -2.086 1.00 98.62 270 THR A CA 1
ATOM 2004 C C . THR A 1 270 ? 16.100 1.745 -0.957 1.00 98.62 270 THR A C 1
ATOM 2006 O O . THR A 1 270 ? 16.742 2.259 -0.042 1.00 98.62 270 THR A O 1
ATOM 2009 N N . VAL A 1 271 ? 14.774 1.711 -1.010 1.00 98.69 271 VAL A N 1
ATOM 2010 C CA . VAL A 1 271 ? 13.884 2.185 0.051 1.00 98.69 271 VAL A CA 1
ATOM 2011 C C . VAL A 1 271 ? 12.946 1.063 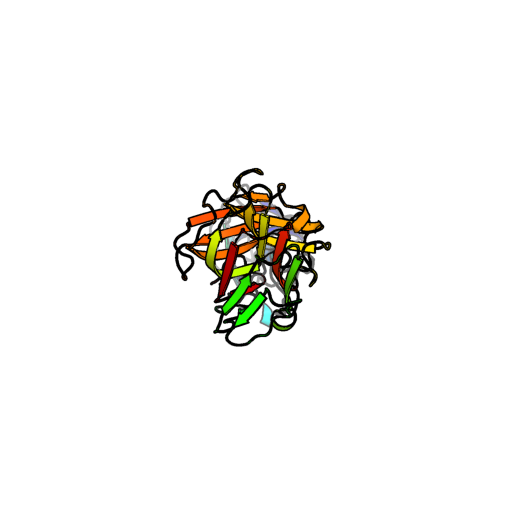0.471 1.00 98.69 271 VAL A C 1
ATOM 2013 O O . VAL A 1 271 ? 12.665 0.139 -0.291 1.00 98.69 271 VAL A O 1
ATOM 2016 N N . TYR A 1 272 ? 12.454 1.140 1.698 1.00 98.81 272 TYR A N 1
ATOM 2017 C CA . TYR A 1 272 ? 11.429 0.240 2.212 1.00 98.81 272 TYR A CA 1
ATOM 2018 C C . TYR A 1 272 ? 10.134 1.032 2.315 1.00 98.81 272 TYR A C 1
ATOM 2020 O O . TYR A 1 272 ? 10.101 2.084 2.946 1.00 98.81 272 TYR A O 1
ATOM 2028 N N . VAL A 1 273 ? 9.089 0.574 1.637 1.00 98.88 273 VAL A N 1
ATOM 2029 C CA . VAL A 1 273 ? 7.844 1.323 1.458 1.00 98.88 273 VAL A CA 1
ATOM 2030 C C . VAL A 1 273 ? 6.778 0.742 2.367 1.00 98.88 273 VAL A C 1
ATOM 2032 O O . VAL A 1 273 ? 6.547 -0.464 2.339 1.00 98.88 273 VAL A O 1
ATOM 2035 N N . GLU A 1 274 ? 6.105 1.588 3.142 1.00 98.75 274 GLU A N 1
ATOM 2036 C CA . GLU A 1 274 ? 4.877 1.239 3.854 1.00 98.75 274 GLU A CA 1
ATOM 2037 C C . GLU A 1 274 ? 3.708 2.053 3.297 1.00 98.75 274 GLU A C 1
ATOM 2039 O O . GLU A 1 274 ? 3.655 3.270 3.454 1.00 98.75 274 GLU A O 1
ATOM 2044 N N . MET A 1 275 ? 2.741 1.378 2.684 1.00 98.69 275 MET A N 1
ATOM 2045 C CA . MET A 1 275 ? 1.453 1.947 2.297 1.00 98.69 275 MET A CA 1
ATOM 2046 C C . MET A 1 275 ? 0.401 1.544 3.328 1.00 98.69 275 MET A C 1
ATOM 2048 O O . MET A 1 275 ? 0.246 0.363 3.628 1.00 98.69 275 MET A O 1
ATOM 2052 N N . LYS A 1 276 ? -0.356 2.511 3.850 1.00 97.25 276 LYS A N 1
ATOM 2053 C CA . LYS A 1 276 ? -1.431 2.273 4.819 1.00 97.25 276 LYS A CA 1
ATOM 2054 C C . LYS A 1 276 ? -2.718 2.919 4.370 1.00 97.25 276 LYS A C 1
ATOM 2056 O O . LYS A 1 276 ? -2.741 4.132 4.195 1.00 97.25 276 LYS A O 1
ATOM 2061 N N . ARG A 1 277 ? -3.813 2.166 4.339 1.00 96.62 277 ARG A N 1
ATOM 2062 C CA . ARG A 1 277 ? -5.147 2.762 4.459 1.00 96.62 277 ARG A CA 1
ATOM 2063 C C . ARG A 1 277 ? -5.451 2.909 5.943 1.00 96.62 277 ARG A C 1
ATOM 2065 O O . ARG A 1 277 ? -5.359 1.937 6.684 1.00 96.62 277 ARG A O 1
ATOM 2072 N N . THR A 1 278 ? -5.734 4.128 6.391 1.00 93.69 278 THR A N 1
ATOM 2073 C CA . THR A 1 278 ? -5.904 4.451 7.821 1.00 93.69 278 THR A CA 1
ATOM 2074 C C . THR A 1 278 ? -7.356 4.724 8.198 1.00 93.69 278 THR A C 1
ATOM 2076 O O . THR A 1 278 ? -7.702 4.723 9.378 1.00 93.69 278 THR A O 1
ATOM 2079 N N . SER A 1 279 ? -8.208 4.971 7.202 1.00 92.44 279 SER A N 1
ATOM 2080 C CA . SER A 1 279 ? -9.657 5.059 7.351 1.00 92.44 279 SER A CA 1
ATOM 2081 C C . SER A 1 279 ? -10.349 4.823 6.004 1.00 92.44 279 SER A C 1
ATOM 2083 O O . SER A 1 279 ? -9.698 4.614 4.979 1.00 92.44 279 SER A O 1
ATOM 2085 N N . ALA A 1 280 ? -11.680 4.931 5.982 1.00 90.81 280 ALA A N 1
ATOM 2086 C CA . ALA A 1 280 ? -12.451 4.917 4.740 1.00 90.81 280 ALA A CA 1
ATOM 2087 C C . ALA A 1 280 ? -12.002 5.986 3.730 1.00 90.81 280 ALA A C 1
ATOM 2089 O O . ALA A 1 280 ? -12.115 5.751 2.529 1.00 90.81 280 ALA A O 1
ATOM 2090 N N . THR A 1 281 ? -11.474 7.117 4.214 1.00 91.62 281 THR A N 1
ATOM 2091 C CA . THR A 1 281 ? -11.210 8.316 3.407 1.00 91.62 281 THR A CA 1
ATOM 2092 C C . THR A 1 281 ? -9.755 8.780 3.433 1.00 91.62 281 THR A C 1
ATOM 2094 O O . THR A 1 281 ? -9.469 9.888 2.991 1.00 91.62 281 THR A O 1
ATOM 2097 N N . ALA A 1 282 ? -8.829 8.003 3.998 1.00 93.56 282 ALA A N 1
ATOM 2098 C CA . ALA A 1 282 ? -7.439 8.434 4.140 1.00 93.56 282 ALA A CA 1
ATOM 2099 C C . ALA A 1 282 ? -6.459 7.273 4.013 1.00 93.56 282 ALA A C 1
ATOM 2101 O O . ALA A 1 282 ? -6.711 6.162 4.497 1.00 93.56 282 ALA A O 1
ATOM 2102 N N . TYR A 1 283 ? -5.313 7.575 3.413 1.00 97.56 283 TYR A N 1
ATOM 2103 C CA . TYR A 1 283 ? -4.172 6.681 3.332 1.00 97.56 283 TYR A CA 1
ATOM 2104 C C . TYR A 1 283 ? -2.864 7.463 3.475 1.00 97.56 283 TYR A C 1
ATOM 2106 O O . TYR A 1 283 ? -2.830 8.692 3.398 1.00 97.56 283 TYR A O 1
ATOM 2114 N N . SER A 1 284 ? -1.778 6.744 3.719 1.00 98.06 284 SER A N 1
ATOM 2115 C CA . SER A 1 284 ? -0.429 7.293 3.774 1.00 98.06 284 SER A CA 1
ATOM 2116 C C . SER A 1 284 ? 0.549 6.354 3.098 1.00 98.06 284 SER A C 1
ATOM 2118 O O . SER A 1 284 ? 0.374 5.137 3.179 1.00 98.06 284 SER A O 1
ATOM 2120 N N . ILE A 1 285 ? 1.605 6.906 2.515 1.00 98.69 285 ILE A N 1
ATOM 2121 C CA . ILE A 1 285 ? 2.766 6.140 2.071 1.00 98.69 285 ILE A CA 1
ATOM 2122 C C . ILE A 1 285 ? 3.999 6.732 2.741 1.00 98.69 285 ILE A C 1
ATOM 2124 O O . ILE A 1 285 ? 4.174 7.949 2.767 1.00 98.69 285 ILE A O 1
ATOM 2128 N N . GLU A 1 286 ? 4.838 5.871 3.300 1.00 98.62 286 GLU A N 1
ATOM 2129 C CA . GLU A 1 286 ? 6.068 6.250 3.982 1.00 98.62 286 GLU A CA 1
ATOM 2130 C C . GLU A 1 286 ? 7.254 5.473 3.417 1.00 98.62 286 GLU A C 1
ATOM 2132 O O . GLU A 1 286 ? 7.170 4.267 3.177 1.00 98.62 286 GLU A O 1
ATOM 2137 N N . LEU A 1 287 ? 8.353 6.191 3.190 1.00 98.81 287 LEU A N 1
ATOM 2138 C CA . LEU A 1 287 ? 9.626 5.648 2.739 1.00 98.81 287 LEU A CA 1
ATOM 2139 C C . LEU A 1 287 ? 10.552 5.515 3.947 1.00 98.81 287 LEU A C 1
ATOM 2141 O O . LEU A 1 287 ? 10.722 6.464 4.711 1.00 98.81 287 LEU A O 1
ATOM 2145 N N . PHE A 1 288 ? 11.193 4.364 4.095 1.00 98.75 288 PHE A N 1
ATOM 2146 C CA . PHE A 1 288 ? 12.149 4.067 5.156 1.00 98.75 288 PHE A CA 1
ATOM 2147 C C . PHE A 1 288 ? 13.507 3.696 4.570 1.00 98.75 288 PHE A C 1
ATOM 2149 O O . PHE A 1 288 ? 13.611 3.148 3.471 1.00 98.75 288 PHE A O 1
ATOM 2156 N N . SER A 1 289 ? 14.557 3.958 5.344 1.00 98.38 289 SER A N 1
ATOM 2157 C CA . SER A 1 289 ? 15.939 3.625 4.968 1.00 98.38 289 SER A CA 1
ATOM 2158 C C . SER A 1 289 ? 16.382 2.228 5.427 1.00 98.38 289 SER A C 1
ATOM 2160 O O . SER A 1 289 ? 17.463 1.771 5.054 1.00 98.38 289 SER A O 1
ATOM 2162 N N . ASP A 1 290 ? 15.559 1.526 6.211 1.00 97.50 290 ASP A N 1
ATOM 2163 C CA . ASP A 1 290 ? 15.876 0.221 6.793 1.00 97.50 290 ASP A CA 1
ATOM 2164 C C . ASP A 1 290 ? 14.729 -0.795 6.686 1.00 97.50 290 ASP A C 1
ATOM 2166 O O . ASP A 1 290 ? 13.553 -0.449 6.776 1.00 97.50 290 ASP A O 1
ATOM 2170 N N . ALA A 1 291 ? 15.096 -2.077 6.590 1.00 94.25 291 ALA A N 1
ATOM 2171 C CA . ALA A 1 291 ? 14.165 -3.203 6.472 1.00 94.25 291 ALA A CA 1
ATOM 2172 C C . ALA A 1 291 ? 13.286 -3.432 7.710 1.00 94.25 291 ALA A C 1
ATOM 2174 O O . ALA A 1 291 ? 12.349 -4.222 7.662 1.00 94.25 291 ALA A O 1
ATOM 2175 N N . SER A 1 292 ? 13.605 -2.792 8.839 1.00 93.75 292 SER A N 1
ATOM 2176 C CA . SER A 1 292 ? 12.790 -2.865 10.055 1.00 93.75 292 SER A CA 1
ATOM 2177 C C . SER A 1 292 ? 11.723 -1.769 10.111 1.00 93.75 292 SER A C 1
ATOM 2179 O O . SER A 1 292 ? 10.943 -1.763 11.060 1.00 93.75 292 SER A O 1
ATOM 2181 N N . PHE A 1 293 ? 11.656 -0.879 9.108 1.00 95.25 293 PHE A N 1
ATOM 2182 C CA . PHE A 1 293 ? 10.691 0.222 9.029 1.00 95.25 293 PHE A CA 1
ATOM 2183 C C . PHE A 1 293 ? 10.764 1.148 10.258 1.00 95.25 293 PHE A C 1
ATOM 2185 O O . PHE A 1 293 ? 9.745 1.530 10.833 1.00 95.25 293 PHE A O 1
ATOM 2192 N N . THR A 1 294 ? 11.983 1.480 10.705 1.00 95.19 294 THR A N 1
ATOM 2193 C CA . THR A 1 294 ? 12.208 2.280 11.929 1.00 95.19 294 THR A CA 1
ATOM 2194 C C . THR A 1 294 ? 12.749 3.685 11.674 1.00 95.19 294 THR A C 1
ATOM 2196 O O . THR A 1 294 ? 12.522 4.591 12.476 1.00 95.19 294 THR A O 1
ATOM 2199 N N . THR A 1 295 ? 13.449 3.887 10.561 1.00 96.50 295 THR A N 1
ATOM 2200 C CA . THR A 1 295 ? 14.121 5.133 10.189 1.00 96.50 295 THR A CA 1
ATOM 2201 C C . THR A 1 295 ? 13.447 5.721 8.957 1.00 96.50 295 THR A C 1
ATOM 2203 O O . THR A 1 295 ? 13.814 5.417 7.817 1.00 96.50 295 THR A O 1
ATOM 2206 N N . SER A 1 296 ? 12.445 6.562 9.218 1.00 98.19 296 SER A N 1
ATOM 2207 C CA . SER A 1 296 ? 11.683 7.300 8.208 1.00 98.19 296 SER A CA 1
ATOM 2208 C C . SER A 1 296 ? 12.586 8.220 7.383 1.00 98.19 296 SER A C 1
ATOM 2210 O O . SER A 1 296 ? 13.411 8.952 7.937 1.00 98.19 296 SER A O 1
ATOM 2212 N N . ILE A 1 297 ? 12.424 8.174 6.064 1.00 98.38 297 ILE A N 1
ATOM 2213 C CA . ILE A 1 297 ? 12.966 9.148 5.113 1.00 98.38 297 ILE A CA 1
ATOM 2214 C C . ILE A 1 297 ? 11.948 10.278 4.964 1.00 98.38 297 ILE A C 1
ATOM 2216 O O . ILE A 1 297 ? 12.267 11.440 5.207 1.00 98.38 297 ILE A O 1
ATOM 2220 N N . GLU A 1 298 ? 10.717 9.926 4.592 1.00 98.25 298 GLU A N 1
ATOM 2221 C CA . GLU A 1 298 ? 9.611 10.860 4.410 1.00 98.25 298 GLU A CA 1
ATOM 2222 C C . GLU A 1 298 ? 8.274 10.103 4.417 1.00 98.25 298 GLU A C 1
ATOM 2224 O O . GLU A 1 298 ? 8.204 8.948 3.996 1.00 98.25 298 GLU A O 1
ATOM 2229 N N . SER A 1 299 ? 7.204 10.766 4.866 1.00 98.12 299 SER A N 1
ATOM 2230 C CA . SER A 1 299 ? 5.831 10.256 4.852 1.00 98.12 299 SER A CA 1
ATOM 2231 C C . SER A 1 299 ? 4.907 11.276 4.200 1.00 98.12 299 SER A C 1
ATOM 2233 O O . SER A 1 299 ? 5.000 12.472 4.485 1.00 98.12 299 SER A O 1
ATOM 2235 N N . GLN A 1 300 ? 4.006 10.798 3.349 1.00 98.25 300 GLN A N 1
ATOM 2236 C CA . GLN A 1 300 ? 2.979 11.599 2.696 1.00 98.25 300 GLN A CA 1
ATOM 2237 C C . GLN A 1 300 ? 1.603 10.973 2.920 1.00 98.25 300 GLN A C 1
ATOM 2239 O O . GLN A 1 300 ? 1.466 9.761 3.105 1.00 98.25 300 GLN A O 1
ATOM 2244 N N . THR A 1 301 ? 0.568 11.809 2.905 1.00 96.94 301 THR A N 1
ATOM 2245 C CA . THR A 1 301 ? -0.826 11.389 3.100 1.00 96.94 301 THR A CA 1
ATOM 2246 C C . THR A 1 301 ? -1.673 11.791 1.907 1.00 96.94 301 THR A C 1
ATOM 2248 O O . THR A 1 301 ? -1.552 12.922 1.441 1.00 96.94 301 THR A O 1
ATOM 2251 N N . GLY A 1 302 ? -2.558 10.898 1.478 1.00 93.62 302 GLY A N 1
ATOM 2252 C CA . GLY A 1 302 ? -3.549 11.148 0.438 1.00 93.62 302 GLY A CA 1
ATOM 2253 C C . GLY A 1 302 ? -4.974 10.965 0.955 1.00 93.62 302 GLY A C 1
ATOM 2254 O O . GLY A 1 302 ? -5.201 10.533 2.096 1.00 93.62 302 GLY A O 1
ATOM 2255 N N . THR A 1 303 ? -5.945 11.310 0.116 1.00 90.31 303 THR A N 1
ATOM 2256 C CA . THR A 1 303 ? -7.369 11.159 0.437 1.00 90.31 303 THR A CA 1
ATOM 2257 C C . THR A 1 303 ? -7.912 9.975 -0.340 1.00 90.31 303 THR A C 1
ATOM 2259 O O . THR A 1 303 ? -7.533 9.766 -1.474 1.00 90.31 303 THR A O 1
ATOM 2262 N N . VAL A 1 304 ? -8.810 9.194 0.253 1.00 85.62 304 VAL A N 1
ATOM 2263 C CA . VAL A 1 304 ? -9.548 8.170 -0.494 1.00 85.62 304 VAL A CA 1
ATOM 2264 C C . VAL A 1 304 ? -10.953 8.698 -0.746 1.00 85.62 304 VAL A C 1
ATOM 2266 O O . VAL A 1 304 ? -11.709 8.889 0.208 1.00 85.62 304 VAL A O 1
ATOM 2269 N N . ALA A 1 305 ? -11.305 8.979 -2.001 1.00 72.31 305 ALA A N 1
ATOM 2270 C CA . ALA A 1 305 ? -12.608 9.570 -2.314 1.00 72.31 305 ALA A CA 1
ATOM 2271 C C . ALA A 1 305 ? -13.762 8.569 -2.109 1.00 72.31 305 ALA A C 1
ATOM 2273 O O . ALA A 1 305 ? -14.669 8.830 -1.312 1.00 72.31 305 ALA A O 1
ATOM 2274 N N . SER A 1 306 ? -13.714 7.408 -2.780 1.00 77.31 306 SER A N 1
ATOM 2275 C CA . SER A 1 306 ? -14.639 6.288 -2.538 1.00 77.31 306 SER A CA 1
ATOM 2276 C C . SER A 1 306 ? -14.133 4.904 -2.982 1.00 77.31 306 SER A C 1
ATOM 2278 O O . SER A 1 306 ? -14.910 3.950 -3.045 1.00 77.31 306 SER A O 1
ATOM 2280 N N . THR A 1 307 ? -12.819 4.773 -3.199 1.00 78.50 307 THR A N 1
ATOM 2281 C CA . THR A 1 307 ? -12.129 3.537 -3.590 1.00 78.50 307 THR A CA 1
ATOM 2282 C C . THR A 1 307 ? -12.534 2.354 -2.710 1.00 78.50 307 THR A C 1
ATOM 2284 O O . THR A 1 307 ? -12.300 2.355 -1.493 1.00 78.50 307 THR A O 1
ATOM 2287 N N . GLN A 1 308 ? -13.116 1.324 -3.318 1.00 82.62 308 GLN A N 1
ATOM 2288 C CA . GLN A 1 308 ? -13.594 0.133 -2.618 1.00 82.62 308 GLN A CA 1
ATOM 2289 C C . GLN A 1 308 ? -13.161 -1.144 -3.330 1.00 82.62 308 GLN A C 1
ATOM 2291 O O . GLN A 1 308 ? -12.758 -1.134 -4.489 1.00 82.62 308 GLN A O 1
ATOM 2296 N N . SER A 1 309 ? -13.282 -2.274 -2.630 1.00 89.62 309 SER A N 1
ATOM 2297 C CA . SER A 1 309 ? -13.093 -3.604 -3.226 1.00 89.62 309 SER A CA 1
ATOM 2298 C C . SER A 1 309 ? -11.709 -3.834 -3.845 1.00 89.62 309 SER A C 1
ATOM 2300 O O . SER A 1 309 ? -11.580 -4.540 -4.845 1.00 89.62 309 SER A O 1
ATOM 2302 N N . LEU A 1 310 ? -10.668 -3.265 -3.233 1.00 96.19 310 LEU A N 1
ATOM 2303 C CA . LEU A 1 310 ? -9.282 -3.491 -3.637 1.00 96.19 310 LEU A CA 1
ATOM 2304 C C . LEU A 1 310 ? -8.933 -4.975 -3.466 1.00 96.19 310 LEU A C 1
ATOM 2306 O O . LEU A 1 310 ? -8.995 -5.517 -2.363 1.00 96.19 310 LEU A O 1
ATOM 2310 N N . ARG A 1 311 ? -8.605 -5.642 -4.569 1.00 96.69 311 ARG A N 1
ATOM 2311 C CA . ARG A 1 311 ? -8.471 -7.103 -4.644 1.00 96.69 311 ARG A CA 1
ATOM 2312 C C . ARG A 1 311 ? -7.077 -7.551 -5.055 1.00 96.69 311 ARG A C 1
ATOM 2314 O O . ARG A 1 311 ? -6.612 -8.599 -4.612 1.00 96.69 311 ARG A O 1
ATOM 2321 N N . TYR A 1 312 ? -6.451 -6.781 -5.930 1.00 98.31 312 TYR A N 1
ATOM 2322 C CA . TYR A 1 312 ? -5.209 -7.148 -6.577 1.00 98.31 312 TYR A CA 1
ATOM 2323 C C . TYR A 1 312 ? -4.069 -6.319 -6.013 1.00 98.31 312 TYR A C 1
ATOM 2325 O O . TYR A 1 312 ? -4.192 -5.098 -5.912 1.00 98.31 312 TYR A O 1
ATOM 2333 N N . LEU A 1 313 ? -2.949 -6.969 -5.710 1.00 98.56 313 LEU A N 1
ATOM 2334 C CA . LEU A 1 313 ? -1.659 -6.285 -5.716 1.00 98.56 313 LEU A CA 1
ATOM 2335 C C . LEU A 1 313 ? -1.313 -5.995 -7.172 1.00 98.56 313 LEU A C 1
ATOM 2337 O O . LEU A 1 313 ? -1.525 -6.851 -8.032 1.00 98.56 313 LEU A O 1
ATOM 2341 N N . PHE A 1 314 ? -0.838 -4.789 -7.449 1.00 98.31 314 PHE A N 1
ATOM 2342 C CA . PHE A 1 314 ? -0.754 -4.265 -8.804 1.00 98.31 314 PHE A CA 1
ATOM 2343 C C . PHE A 1 314 ? 0.572 -3.546 -9.033 1.00 98.31 314 PHE A C 1
ATOM 2345 O O . PHE A 1 314 ? 0.976 -2.705 -8.224 1.00 98.31 314 PHE A O 1
ATOM 2352 N N . VAL A 1 315 ? 1.209 -3.858 -10.161 1.00 98.12 315 VAL A N 1
ATOM 2353 C CA . VAL A 1 315 ? 2.342 -3.111 -10.706 1.00 98.12 315 VAL A CA 1
ATOM 2354 C C . VAL A 1 315 ? 2.016 -2.739 -12.145 1.00 98.12 315 VAL A C 1
ATOM 2356 O O . VAL A 1 315 ? 1.923 -3.613 -13.000 1.00 98.12 315 VAL A O 1
ATOM 2359 N N . GLY A 1 316 ? 1.835 -1.452 -12.418 1.00 95.69 316 GLY A N 1
ATOM 2360 C CA . GLY A 1 316 ? 1.606 -0.932 -13.763 1.00 95.69 316 GLY A CA 1
ATOM 2361 C C . GLY A 1 316 ? 2.815 -0.162 -14.257 1.00 95.69 316 GLY A C 1
ATOM 2362 O O . GLY A 1 316 ? 3.354 0.657 -13.520 1.00 95.69 316 GLY A O 1
ATOM 2363 N N . VAL A 1 317 ? 3.213 -0.380 -15.502 1.00 93.50 317 VAL A N 1
ATOM 2364 C CA . VAL A 1 317 ? 4.321 0.327 -16.153 1.00 93.50 317 VAL A CA 1
ATOM 2365 C C . VAL A 1 317 ? 3.808 1.040 -17.404 1.00 93.50 317 VAL A C 1
ATOM 2367 O O . VAL A 1 317 ? 2.939 0.540 -18.120 1.00 93.50 317 VAL A O 1
ATOM 2370 N N . SER A 1 318 ? 4.289 2.257 -17.651 1.00 89.25 318 SER A N 1
ATOM 2371 C CA . SER A 1 318 ? 3.921 3.040 -18.835 1.00 89.25 318 SER A CA 1
ATOM 2372 C C . SER A 1 318 ? 5.078 3.921 -19.290 1.00 89.25 318 SER A C 1
ATOM 2374 O O . SER A 1 318 ? 5.696 4.600 -18.475 1.00 89.25 318 SER A O 1
ATOM 2376 N N . GLU A 1 319 ? 5.252 4.021 -20.608 1.00 81.88 319 GLU A N 1
ATOM 2377 C CA . GLU A 1 319 ? 6.116 5.008 -21.271 1.00 81.88 319 GLU A CA 1
ATOM 2378 C C . GLU A 1 319 ? 5.304 5.831 -22.284 1.00 81.88 319 GLU A C 1
ATOM 2380 O O . GLU A 1 319 ? 4.342 5.326 -22.863 1.00 81.88 319 GLU A O 1
ATOM 2385 N N . ASP A 1 320 ? 5.703 7.082 -22.529 1.00 73.50 320 ASP A N 1
ATOM 2386 C CA . ASP A 1 320 ? 5.272 7.849 -23.705 1.00 73.50 320 ASP A CA 1
ATOM 2387 C C . ASP A 1 320 ? 6.358 7.847 -24.820 1.00 73.50 320 ASP A C 1
ATOM 2389 O O . ASP A 1 320 ? 7.270 8.666 -24.814 1.00 73.50 320 ASP A O 1
ATOM 2393 N N . SER A 1 321 ? 6.213 6.973 -25.824 1.00 62.56 321 SER A N 1
ATOM 2394 C CA . SER A 1 321 ? 6.775 6.995 -27.201 1.00 62.56 321 SER A CA 1
ATOM 2395 C C . SER A 1 321 ? 8.208 7.475 -27.559 1.00 62.56 321 SER A C 1
ATOM 2397 O O . SER A 1 321 ? 8.322 8.289 -28.477 1.00 62.56 321 SER A O 1
ATOM 2399 N N . GLN A 1 322 ? 9.334 7.041 -26.960 1.00 61.53 322 GLN A N 1
ATOM 2400 C CA . GLN A 1 322 ? 10.675 6.987 -27.627 1.00 61.53 322 GLN A CA 1
ATOM 2401 C C . GLN A 1 322 ? 11.808 6.594 -26.666 1.00 61.53 322 GLN A C 1
ATOM 2403 O O . GLN A 1 322 ? 11.907 7.043 -25.533 1.00 61.53 322 GLN A O 1
ATOM 2408 N N . THR A 1 323 ? 12.791 5.917 -27.260 1.00 67.56 323 THR A N 1
ATOM 2409 C CA . THR A 1 323 ? 14.054 5.477 -26.665 1.00 67.56 323 THR A CA 1
ATOM 2410 C C . THR A 1 323 ? 14.840 6.575 -25.940 1.00 67.56 323 THR A C 1
ATOM 2412 O O . THR A 1 323 ? 15.103 7.637 -26.515 1.00 67.56 323 THR A O 1
ATOM 2415 N N . GLY A 1 324 ? 15.361 6.250 -24.755 1.00 75.88 324 GLY A N 1
ATOM 2416 C CA . GLY A 1 324 ? 16.422 7.011 -24.083 1.00 75.88 324 GLY A CA 1
ATOM 2417 C C . GLY A 1 324 ? 16.157 7.333 -22.613 1.00 75.88 324 GLY A C 1
ATOM 2418 O O . GLY A 1 324 ? 17.096 7.739 -21.921 1.00 75.88 324 GLY A O 1
ATOM 2419 N N . GLN A 1 325 ? 14.922 7.150 -22.134 1.00 85.19 325 GLN A N 1
ATOM 2420 C CA . GLN A 1 325 ? 14.620 7.136 -20.703 1.00 85.19 325 GLN A CA 1
ATOM 2421 C C . GLN A 1 325 ? 14.726 5.719 -20.153 1.00 85.19 325 GLN A C 1
ATOM 2423 O O . GLN A 1 325 ? 14.299 4.779 -20.805 1.00 85.19 325 GLN A O 1
ATOM 2428 N N . VAL A 1 326 ? 15.293 5.579 -18.958 1.00 89.38 326 VAL A N 1
ATOM 2429 C CA . VAL A 1 326 ? 15.396 4.289 -18.268 1.00 89.38 326 VAL A CA 1
ATOM 2430 C C . VAL A 1 326 ? 14.843 4.464 -16.867 1.00 89.38 326 VAL A C 1
ATOM 2432 O O . VAL A 1 326 ? 15.294 5.355 -16.142 1.00 89.38 326 VAL A O 1
ATOM 2435 N N . LEU A 1 327 ? 13.872 3.630 -16.513 1.00 93.12 327 LEU A N 1
ATOM 2436 C CA . LEU A 1 327 ? 13.349 3.480 -15.162 1.00 93.12 327 LEU A CA 1
ATOM 2437 C C . LEU A 1 327 ? 13.046 2.001 -14.962 1.00 93.12 327 LEU A C 1
ATOM 2439 O O . LEU A 1 327 ? 12.015 1.510 -15.413 1.00 93.12 327 LEU A O 1
ATOM 2443 N N . ASP A 1 328 ? 13.958 1.314 -14.295 1.00 94.38 328 ASP A N 1
ATOM 2444 C CA . ASP A 1 328 ? 13.822 -0.103 -13.991 1.00 94.38 328 ASP A CA 1
ATOM 2445 C C . ASP A 1 328 ? 14.307 -0.400 -12.572 1.00 94.38 328 ASP A C 1
ATOM 2447 O O . ASP A 1 328 ? 15.008 0.393 -11.923 1.00 94.38 328 ASP A O 1
ATOM 2451 N N . GLY A 1 329 ? 13.894 -1.555 -12.070 1.00 97.44 329 GLY A N 1
ATOM 2452 C CA . GLY A 1 329 ? 14.259 -1.982 -10.738 1.00 97.44 329 GLY A CA 1
ATOM 2453 C C . GLY A 1 329 ? 13.491 -3.206 -10.282 1.00 97.44 329 GLY A C 1
ATOM 2454 O O . GLY A 1 329 ? 12.957 -3.978 -11.082 1.00 97.44 329 GLY A O 1
ATOM 2455 N N . THR A 1 330 ? 13.468 -3.398 -8.965 1.00 98.62 330 THR A N 1
ATOM 2456 C CA . THR A 1 330 ? 12.894 -4.598 -8.364 1.00 98.62 330 THR A CA 1
ATOM 2457 C C . THR A 1 330 ? 12.052 -4.303 -7.132 1.00 98.62 330 THR A C 1
ATOM 2459 O O . THR A 1 330 ? 12.338 -3.375 -6.373 1.00 98.62 330 THR A O 1
ATOM 2462 N N . ILE A 1 331 ? 11.059 -5.153 -6.898 1.00 98.81 331 ILE A N 1
ATOM 2463 C CA . ILE A 1 331 ? 10.289 -5.240 -5.660 1.00 98.81 331 ILE A CA 1
ATOM 2464 C C . ILE A 1 331 ? 10.596 -6.587 -5.003 1.00 98.81 331 ILE A C 1
ATOM 2466 O O . ILE A 1 331 ? 10.766 -7.598 -5.686 1.00 98.81 331 ILE A O 1
ATOM 2470 N N . ASP A 1 332 ? 10.700 -6.578 -3.681 1.00 98.50 332 ASP A N 1
ATOM 2471 C CA . ASP A 1 332 ? 11.084 -7.735 -2.879 1.00 98.50 332 ASP A CA 1
ATOM 2472 C C . ASP A 1 332 ? 10.395 -7.693 -1.503 1.00 98.50 332 ASP A C 1
ATOM 2474 O O . ASP A 1 332 ? 9.918 -6.633 -1.083 1.00 98.50 332 ASP A O 1
ATOM 2478 N N . ASP A 1 333 ? 10.349 -8.832 -0.810 1.00 96.50 333 ASP A N 1
ATOM 2479 C CA . ASP A 1 333 ? 9.794 -8.986 0.544 1.00 96.50 333 ASP A CA 1
ATOM 2480 C C . ASP A 1 333 ? 8.410 -8.320 0.729 1.00 96.50 333 ASP A C 1
ATOM 2482 O O . ASP A 1 333 ? 8.209 -7.497 1.630 1.00 96.50 333 ASP A O 1
ATOM 2486 N N . MET A 1 334 ? 7.438 -8.633 -0.137 1.00 98.50 334 MET A N 1
ATOM 2487 C CA . MET A 1 334 ? 6.111 -8.015 -0.064 1.00 98.50 334 MET A CA 1
ATOM 2488 C C . MET A 1 334 ? 5.269 -8.643 1.048 1.00 98.50 334 MET A C 1
ATOM 2490 O O . MET A 1 334 ? 5.152 -9.862 1.151 1.00 98.50 334 MET A O 1
ATOM 2494 N N . GLN A 1 335 ? 4.652 -7.806 1.878 1.00 97.75 335 GLN A N 1
ATOM 2495 C CA . GLN A 1 335 ? 3.885 -8.211 3.052 1.00 97.75 335 GLN A CA 1
ATOM 2496 C C . GLN A 1 335 ? 2.602 -7.391 3.160 1.00 97.75 335 GLN A C 1
ATOM 2498 O O . GLN A 1 335 ? 2.627 -6.171 3.005 1.00 97.75 335 GLN A O 1
ATOM 2503 N N . VAL A 1 336 ? 1.483 -8.047 3.459 1.00 98.12 336 VAL A N 1
ATOM 2504 C CA . VAL A 1 336 ? 0.167 -7.412 3.596 1.00 98.12 336 VAL A CA 1
ATOM 2505 C C . VAL A 1 336 ? -0.449 -7.783 4.939 1.00 98.12 336 VAL A C 1
ATOM 2507 O O . VAL A 1 336 ? -0.524 -8.960 5.282 1.00 98.12 336 VAL A O 1
ATOM 2510 N N . TRP A 1 337 ? -0.941 -6.785 5.667 1.00 96.62 337 TRP A N 1
ATOM 2511 C CA . TRP A 1 337 ? -1.791 -6.956 6.843 1.00 96.62 337 TRP A CA 1
ATOM 2512 C C . TRP A 1 337 ? -3.133 -6.289 6.578 1.00 96.62 337 TRP A C 1
ATOM 2514 O O . TRP A 1 337 ? -3.210 -5.077 6.371 1.00 96.62 337 TRP A O 1
ATOM 2524 N N . ASN A 1 338 ? -4.198 -7.073 6.580 1.00 95.31 338 ASN A N 1
ATOM 2525 C CA . ASN A 1 338 ? -5.544 -6.625 6.297 1.00 95.31 338 ASN A CA 1
ATOM 2526 C C . ASN A 1 338 ? -6.311 -6.349 7.600 1.00 95.31 338 ASN A C 1
ATOM 2528 O O . ASN A 1 338 ? -6.198 -7.068 8.587 1.00 95.31 338 ASN A O 1
ATOM 2532 N N . GLY A 1 339 ? -7.115 -5.290 7.623 1.00 92.38 339 GLY A N 1
ATOM 2533 C CA . GLY A 1 339 ? -7.925 -4.913 8.786 1.00 92.38 339 GLY A CA 1
ATOM 2534 C C . GLY A 1 339 ? -7.178 -4.174 9.904 1.00 92.38 339 GLY A C 1
ATOM 2535 O O . GLY A 1 339 ? -7.789 -3.876 10.930 1.00 92.38 339 GLY A O 1
ATOM 2536 N N . VAL A 1 340 ? -5.895 -3.840 9.727 1.00 90.94 340 VAL A N 1
ATOM 2537 C CA . VAL A 1 340 ? -5.077 -3.109 10.715 1.00 90.94 340 VAL A CA 1
ATOM 2538 C C . VAL A 1 340 ? -4.379 -1.900 10.090 1.00 90.94 340 VAL A C 1
ATOM 2540 O O . VAL A 1 340 ? -4.170 -1.847 8.883 1.00 90.94 340 VAL A O 1
ATOM 2543 N N . THR A 1 341 ? -3.998 -0.922 10.916 1.00 92.31 341 THR A N 1
ATOM 2544 C CA . THR A 1 341 ? -3.260 0.288 10.491 1.00 92.31 341 THR A CA 1
ATOM 2545 C C . THR A 1 341 ? -1.798 0.284 10.935 1.00 92.31 341 THR A C 1
ATOM 2547 O O . THR A 1 341 ? -1.082 1.269 10.756 1.00 92.31 341 THR A O 1
ATOM 2550 N N . SER A 1 342 ? -1.349 -0.777 11.602 1.00 87.69 342 SER A N 1
ATOM 2551 C CA . SER A 1 342 ? 0.030 -0.936 12.059 1.00 87.69 342 SER A CA 1
ATOM 2552 C C . SER A 1 342 ? 0.349 -2.424 12.160 1.00 87.69 342 SER A C 1
ATOM 2554 O O . SER A 1 342 ? -0.418 -3.145 12.806 1.00 87.69 342 SER A O 1
ATOM 2556 N N . PRO A 1 343 ? 1.449 -2.889 11.549 1.00 82.69 343 PRO A N 1
ATOM 2557 C CA . PRO A 1 343 ? 1.947 -4.235 11.783 1.00 82.69 343 PRO A CA 1
ATOM 2558 C C . PRO A 1 343 ? 2.368 -4.412 13.256 1.00 82.69 343 PRO A C 1
ATOM 2560 O O . PRO A 1 343 ? 2.718 -3.418 13.899 1.00 82.69 343 PRO A O 1
ATOM 2563 N N . PRO A 1 344 ? 2.295 -5.638 13.801 1.00 68.38 344 PRO A N 1
ATOM 2564 C CA . PRO A 1 344 ? 2.673 -5.949 15.182 1.00 68.38 344 PRO A CA 1
ATOM 2565 C C . PRO A 1 344 ? 4.137 -5.719 15.545 1.00 68.38 344 PRO A C 1
ATOM 2567 O O . PRO A 1 344 ? 5.005 -5.801 14.645 1.00 68.38 344 PRO A O 1
#

Secondary structure (DSSP, 8-state):
-PPEEE-TT-EEEEEE-TTT--EEEEEEEEEEEB-TTS-BSEEEEEEBTTB------TTT-EEEEEEGGGEEEEEEEES-TTTTT-S-B-EEEEEE-SSS-EEE-TT--EEEEEEE---S------SS-SEEE--SS--SEESSSSEEEETTEEEEE---SS-EEEEEEE-HHHHTSSPPSS-EEEEEEEEEEEEEE--SS-EEEEEEEEESS-S-TTS-EEEEEEEEEEE-TTTT--EEEEEEEEEEE-GGGGTT--SEEEEEE--SEEEEEEEEEEETTEEEEEEESSTTS-SEEEEEEEE-SS-----EEEEEEEE-S-BTEEEEEEEEEEEEEES-SS--

Foldseek 3Di:
DAKDKAFAFRKDWPAAQVVPAFFQKKKKKWFAAADPVRQHQKFKAWADPPDGDRPGGQRPAFPPDQDPPRTTIGIDMDNGCVVVVGPTTRTIIMHRNDPGMDIDHPPIDMDMDTHGDPPVPPVPLVLAFLDKQQLPDDPKDWPDDQWDRDPRWIKHWQQDAFDKIKIKDFCCVSNVFFFDLFKKKKKWKWFWADWFLFAAAKKKKKWWFWWLDGDTLQFFTQTWTFMQIRHHNNVPRAQWTFIDGGDRGGSVVCVVVTQDTDPPGHDRDMWMWMWIRNGNWKIKIWTAPDPVRPHTPDMDMGTRPHRDRGGIGMIMIGMHHDDDGITITTIGTIGMHGPHGDRD

pLDDT: mean 83.76, std 14.18, range [37.25, 98.88]

Sequence (344 aa):
IDPITILTNELIPLLDTSSIGNLTSVSVTANLPCDTSNVPKIKIIAGILGNTTNVIDSSSDYTNSKGPRDTCVFTDSITNITEAGIPAINRIFVKNTGSSPVHIPEGVMVTLSGVFGQETTTPSMPSQPDFTDDFSSDQWTHSSGFTSVSSGVFNYDADMGDQVEEAYRDINSELGGNLSDTAFVIRFKLNTANLSQGSTNQQNLVFIGASSVNTDTLTSHDGIFLLLKLRGTGIGSNLDYALVDTDGASPKSQIGSEDAVFTHNLTTETVYVEMKRTSATAYSIELFSDASFTTSIESQTGTVASTQSLRYLFVGVSEDSQTGQVLDGTIDDMQVWNGVTSPP

Radius of gyration: 31.63 Å; chains: 1; bounding box: 64×39×89 Å